Protein AF-A0A7S2P5Q1-F1 (afdb_monomer_lite)

Foldseek 3Di:
DDDDDDDDDDPPPPPDPPPPCPADPPPDLADDLVRFDFCCVCVPQQVHDPVQPAQERDNPPPDDPVRNVVVSVVQVVLLVPDKFWDFPPDPPCPPPPLPPPPPPPVPPDPDDDDDDDDDDDDDDDDDDDDDDDDDDDDDDPPPDDDPPVVVVVVVVVVVVVVSRPPGDIWGAGEHEYEYAGHSLVVQCVVSVHDDDPDPLRSVQVSQQSSQQSSLVVSLAIDPVCSQRYKYWYDHNNSRDIDIDHRPRCCVVCPPVNVVVVVVVVDDD

InterPro domains:
  IPR033438 Modulator of levamisole receptor-1 [PF17175] (31-83)

Structure (mmCIF, N/CA/C/O backbone):
data_AF-A0A7S2P5Q1-F1
#
_entry.id   AF-A0A7S2P5Q1-F1
#
loop_
_atom_site.group_PDB
_atom_site.id
_atom_site.type_symbol
_atom_site.label_atom_id
_atom_site.label_alt_id
_atom_site.label_comp_id
_atom_site.label_asym_id
_atom_site.label_entity_id
_atom_site.label_seq_id
_atom_site.pdbx_PDB_ins_code
_atom_site.Cartn_x
_atom_site.Cartn_y
_atom_site.Cartn_z
_atom_site.occupancy
_atom_site.B_iso_or_equiv
_atom_site.auth_seq_id
_atom_site.auth_comp_id
_atom_site.auth_asym_id
_atom_site.auth_atom_id
_atom_site.pdbx_PDB_model_num
ATOM 1 N N . HIS A 1 1 ? -15.378 -75.369 -16.094 1.00 47.22 1 HIS A N 1
ATOM 2 C CA . HIS A 1 1 ? -15.872 -74.245 -16.911 1.00 47.22 1 HIS A CA 1
ATOM 3 C C . HIS A 1 1 ? -15.341 -72.936 -16.344 1.00 47.22 1 HIS A C 1
ATOM 5 O O . HIS A 1 1 ? -15.827 -72.531 -15.296 1.00 47.22 1 HIS A O 1
ATOM 11 N N . PRO A 1 2 ? -14.332 -72.310 -16.967 1.00 53.62 2 PRO A N 1
ATOM 12 C CA . PRO A 1 2 ? -13.991 -70.915 -16.700 1.00 53.62 2 PRO A CA 1
ATOM 13 C C . PRO A 1 2 ? -14.836 -69.977 -17.591 1.00 53.62 2 PRO A C 1
ATOM 15 O O . PRO A 1 2 ? -15.182 -70.376 -18.708 1.00 53.62 2 PRO A O 1
ATOM 18 N N . PRO A 1 3 ? -15.193 -68.762 -17.134 1.00 63.25 3 PRO A N 1
ATOM 19 C CA . PRO A 1 3 ? -15.822 -67.759 -17.987 1.00 63.25 3 PRO A CA 1
ATOM 20 C C . PRO A 1 3 ? -14.781 -67.013 -18.849 1.00 63.25 3 PRO A C 1
ATOM 22 O O . PRO A 1 3 ? -13.596 -66.994 -18.509 1.00 63.25 3 PRO A O 1
ATOM 25 N N . PRO A 1 4 ? -15.214 -66.423 -19.979 1.00 67.12 4 PRO A N 1
ATOM 26 C CA . PRO A 1 4 ? -14.333 -65.880 -21.003 1.00 67.12 4 PRO A CA 1
ATOM 27 C C . PRO A 1 4 ? -13.854 -64.455 -20.699 1.00 67.12 4 PRO A C 1
ATOM 29 O O . PRO A 1 4 ? -14.566 -63.635 -20.121 1.00 67.12 4 PRO A O 1
ATOM 32 N N . HIS A 1 5 ? -12.643 -64.174 -21.175 1.00 63.31 5 HIS A N 1
ATOM 33 C CA . HIS A 1 5 ? -12.062 -62.844 -21.304 1.00 63.31 5 HIS A CA 1
ATOM 34 C C . HIS A 1 5 ? -12.905 -61.963 -22.238 1.00 63.31 5 HIS A C 1
ATOM 36 O O . HIS A 1 5 ? -13.228 -62.375 -23.351 1.00 63.31 5 HIS A O 1
ATOM 42 N N . SER A 1 6 ? -13.194 -60.732 -21.811 1.00 62.69 6 SER A N 1
ATOM 43 C CA . SER A 1 6 ? -13.747 -59.677 -22.663 1.00 62.69 6 SER A CA 1
ATOM 44 C C . SER A 1 6 ? -12.804 -58.479 -22.645 1.00 62.69 6 SER A C 1
ATOM 46 O O . SER A 1 6 ? -12.748 -57.731 -21.671 1.00 62.69 6 SER A O 1
ATOM 48 N N . HIS A 1 7 ? -12.064 -58.322 -23.740 1.00 58.72 7 HIS A N 1
ATOM 49 C CA . HIS A 1 7 ? -11.387 -57.087 -24.114 1.00 58.72 7 HIS A CA 1
ATOM 50 C C . HIS A 1 7 ? -12.423 -56.008 -24.433 1.00 58.72 7 HIS A C 1
ATOM 52 O O . HIS A 1 7 ? -13.317 -56.267 -25.227 1.00 58.72 7 HIS A O 1
ATOM 58 N N . ASN A 1 8 ? -12.251 -54.805 -23.886 1.00 56.44 8 ASN A N 1
ATOM 59 C CA . ASN A 1 8 ? -12.795 -53.572 -24.452 1.00 56.44 8 ASN A CA 1
ATOM 60 C C . ASN A 1 8 ? -11.732 -52.475 -24.302 1.00 56.44 8 ASN A C 1
ATOM 62 O O . ASN A 1 8 ? -11.567 -51.897 -23.232 1.00 56.44 8 ASN A O 1
ATOM 66 N N . ASN A 1 9 ? -10.996 -52.233 -25.390 1.00 56.78 9 ASN A N 1
ATOM 67 C CA . ASN A 1 9 ? -10.230 -51.009 -25.601 1.00 56.78 9 ASN A CA 1
ATOM 68 C C . ASN A 1 9 ? -11.231 -49.897 -25.926 1.00 56.78 9 ASN A C 1
ATOM 70 O O . ASN A 1 9 ? -11.798 -49.886 -27.017 1.00 56.78 9 ASN A O 1
ATOM 74 N N . ALA A 1 10 ? -11.454 -48.984 -24.983 1.00 54.44 10 ALA A N 1
ATOM 75 C CA . ALA A 1 10 ? -12.079 -47.700 -25.261 1.00 54.44 10 ALA A CA 1
ATOM 76 C C . ALA A 1 10 ? -10.961 -46.663 -25.383 1.00 54.44 10 ALA A C 1
ATOM 78 O O . ALA A 1 10 ? -10.322 -46.293 -24.398 1.00 54.44 10 ALA A O 1
ATOM 79 N N . ASP A 1 11 ? -10.705 -46.264 -26.623 1.00 55.88 11 ASP A N 1
ATOM 80 C CA . ASP A 1 11 ? -9.782 -45.206 -27.005 1.00 55.88 11 ASP A CA 1
ATOM 81 C C . ASP A 1 11 ? -10.382 -43.866 -26.548 1.00 55.88 11 ASP A C 1
ATOM 83 O O . ASP A 1 11 ? -11.243 -43.277 -27.202 1.00 55.88 11 ASP A O 1
ATOM 87 N N . HIS A 1 12 ? -10.025 -43.447 -25.334 1.00 59.03 12 HIS A N 1
ATOM 88 C CA . HIS A 1 12 ? -10.480 -42.193 -24.751 1.00 59.03 12 HIS A CA 1
ATOM 89 C C . HIS A 1 12 ? -9.559 -41.085 -25.268 1.00 59.03 12 HIS A C 1
ATOM 91 O O . HIS A 1 12 ? -8.525 -40.780 -24.675 1.00 59.03 12 HIS A O 1
ATOM 97 N N . THR A 1 13 ? -9.918 -40.489 -26.406 1.00 59.56 13 THR A N 1
ATOM 98 C CA . THR A 1 13 ? -9.269 -39.276 -26.912 1.00 59.56 13 THR A CA 1
ATOM 99 C C . THR A 1 13 ? -9.611 -38.118 -25.975 1.00 59.56 13 THR A C 1
ATOM 101 O O . THR A 1 13 ? -10.575 -37.384 -26.175 1.00 59.56 13 THR A O 1
ATOM 104 N N . THR A 1 14 ? -8.847 -37.991 -24.893 1.00 60.22 14 THR A N 1
ATOM 105 C CA . THR A 1 14 ? -8.913 -36.864 -23.965 1.00 60.22 14 THR A CA 1
ATOM 106 C C . THR A 1 14 ? -8.417 -35.628 -24.697 1.00 60.22 14 THR A C 1
ATOM 108 O O . THR A 1 14 ? -7.219 -35.390 -24.829 1.00 60.22 14 THR A O 1
ATOM 111 N N . THR A 1 15 ? -9.358 -34.852 -25.226 1.00 60.22 15 THR A N 1
ATOM 112 C CA . THR A 1 15 ? -9.105 -33.509 -25.735 1.00 60.22 15 THR A CA 1
ATOM 113 C C . THR A 1 15 ? -8.793 -32.640 -24.521 1.00 60.22 15 THR A C 1
ATOM 115 O O . THR A 1 15 ? -9.693 -32.188 -23.820 1.00 60.22 15 THR A O 1
ATOM 118 N N . VAL A 1 16 ? -7.506 -32.497 -24.202 1.00 66.06 16 VAL A N 1
ATOM 119 C CA . VAL A 1 16 ? -7.051 -31.592 -23.146 1.00 66.06 16 VAL A CA 1
ATOM 120 C C . VAL A 1 16 ? -7.393 -30.175 -23.616 1.00 66.06 16 VAL A C 1
ATOM 122 O O . VAL A 1 16 ? -6.910 -29.779 -24.681 1.00 66.06 16 VAL A O 1
ATOM 125 N N . PRO A 1 17 ? -8.245 -29.413 -22.906 1.00 65.31 17 PRO A N 1
ATOM 126 C CA . PRO A 1 17 ? -8.442 -28.016 -23.240 1.00 65.31 17 PRO A CA 1
ATOM 127 C C . PRO A 1 17 ? -7.091 -27.321 -23.090 1.00 65.31 17 PRO A C 1
ATOM 129 O O . PRO A 1 17 ? -6.496 -27.320 -22.012 1.00 65.31 17 PRO A O 1
ATOM 132 N N . VAL A 1 18 ? -6.588 -26.761 -24.189 1.00 57.34 18 VAL A N 1
ATOM 133 C CA . VAL A 1 18 ? -5.469 -25.823 -24.157 1.00 57.34 18 VAL A CA 1
ATOM 134 C C . VAL A 1 18 ? -6.004 -24.575 -23.463 1.00 57.34 18 VAL A C 1
ATOM 136 O O . VAL A 1 18 ? -6.570 -23.688 -24.098 1.00 57.34 18 VAL A O 1
ATOM 139 N N . VAL A 1 19 ? -5.919 -24.555 -22.134 1.00 58.81 19 VAL A N 1
ATOM 140 C CA . VAL A 1 19 ? -6.107 -23.343 -21.346 1.00 58.81 19 VAL A CA 1
ATOM 141 C C . VAL A 1 19 ? -4.947 -22.448 -21.745 1.00 58.81 19 VAL A C 1
ATOM 143 O O . VAL A 1 19 ? -3.803 -22.713 -21.384 1.00 58.81 19 VAL A O 1
ATOM 146 N N . ALA A 1 20 ? -5.227 -21.454 -22.586 1.00 48.56 20 ALA A N 1
ATOM 147 C CA . ALA A 1 20 ? -4.271 -20.412 -22.902 1.00 48.56 20 ALA A CA 1
ATOM 148 C C . ALA A 1 20 ? -3.922 -19.712 -21.587 1.00 48.56 20 ALA A C 1
ATOM 150 O O . ALA A 1 20 ? -4.699 -18.912 -21.069 1.00 48.56 20 ALA A O 1
ATOM 151 N N . THR A 1 21 ? -2.772 -20.066 -21.022 1.00 54.59 21 THR A N 1
ATOM 152 C CA . THR A 1 21 ? -2.120 -19.342 -19.940 1.00 54.59 21 THR A CA 1
ATOM 153 C C . THR A 1 21 ? -1.734 -17.972 -20.488 1.00 54.59 21 THR A C 1
ATOM 155 O O . THR A 1 21 ? -0.616 -17.752 -20.944 1.00 54.59 21 THR A O 1
ATOM 158 N N . LEU A 1 22 ? -2.679 -17.030 -20.452 1.00 53.00 22 LEU A N 1
ATOM 159 C CA . LEU A 1 22 ? -2.408 -15.591 -20.461 1.00 53.00 22 LEU A CA 1
ATOM 160 C C . LEU A 1 22 ? -1.772 -15.229 -19.110 1.00 53.00 22 LEU A C 1
ATOM 162 O O . LEU A 1 22 ? -2.325 -14.471 -18.326 1.00 53.00 22 LEU A O 1
A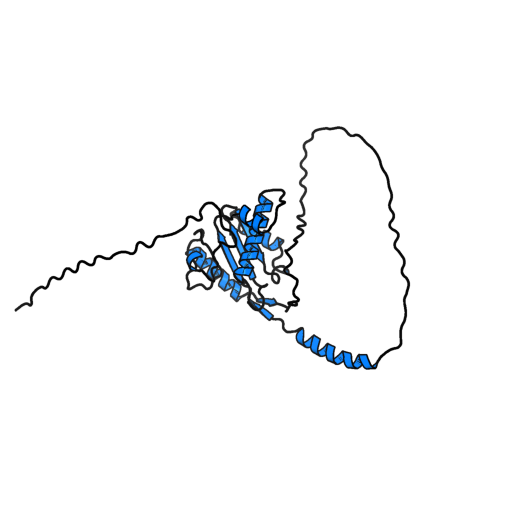TOM 166 N N . SER A 1 23 ? -0.650 -15.873 -18.796 1.00 52.50 23 SER A N 1
ATOM 167 C CA . SER A 1 23 ? 0.062 -15.712 -17.539 1.00 52.50 23 SER A CA 1
ATOM 168 C C . SER A 1 23 ? 1.245 -14.794 -17.797 1.00 52.50 23 SER A C 1
ATOM 170 O O . SER A 1 23 ? 2.159 -15.148 -18.539 1.00 52.50 23 SER A O 1
ATOM 172 N N . SER A 1 24 ? 1.204 -13.621 -17.169 1.00 53.81 24 SER A N 1
ATOM 173 C CA . SER A 1 24 ? 2.372 -12.792 -16.867 1.00 53.81 24 SER A CA 1
ATOM 174 C C . SER A 1 24 ? 3.176 -12.279 -18.074 1.00 53.81 24 SER A C 1
ATOM 176 O O . SER A 1 24 ? 4.328 -12.640 -18.300 1.00 53.81 24 SER A O 1
ATOM 178 N N . HIS A 1 25 ? 2.580 -11.387 -18.870 1.00 53.12 25 HIS A N 1
ATOM 179 C CA . HIS A 1 25 ? 3.325 -10.465 -19.751 1.00 53.12 25 HIS A CA 1
ATOM 180 C C . HIS A 1 25 ? 3.007 -8.995 -19.426 1.00 53.12 25 HIS A C 1
ATOM 182 O O . HIS A 1 25 ? 3.050 -8.128 -20.292 1.00 53.12 25 HIS A O 1
ATOM 188 N N . GLN A 1 26 ? 2.742 -8.677 -18.156 1.00 59.81 26 GLN A N 1
ATOM 189 C CA . GLN A 1 26 ? 2.702 -7.288 -17.662 1.00 59.81 26 GLN A CA 1
ATOM 190 C C . GLN A 1 26 ? 4.112 -6.674 -17.504 1.00 59.81 26 GLN A C 1
ATOM 192 O O . GLN A 1 26 ? 4.305 -5.662 -16.839 1.00 59.81 26 GLN A O 1
ATOM 197 N N . SER A 1 27 ? 5.133 -7.266 -18.132 1.00 61.44 27 SER A N 1
ATOM 198 C CA . SER A 1 27 ? 6.501 -7.256 -17.608 1.00 61.44 27 SER A CA 1
ATOM 199 C C . SER A 1 27 ? 7.431 -6.147 -18.121 1.00 61.44 27 SER A C 1
ATOM 201 O O . SER A 1 27 ? 8.638 -6.362 -18.162 1.00 61.44 27 SER A O 1
ATOM 203 N N . MET A 1 28 ? 6.940 -4.963 -18.497 1.00 72.62 28 MET A N 1
ATOM 204 C CA . MET A 1 28 ? 7.857 -3.815 -18.679 1.00 72.62 28 MET A CA 1
ATOM 205 C C . MET A 1 28 ? 7.285 -2.461 -18.268 1.00 72.62 28 MET A C 1
ATOM 207 O O . MET A 1 28 ? 8.057 -1.606 -17.846 1.00 72.62 28 MET A O 1
ATOM 211 N N . ALA A 1 29 ? 5.975 -2.244 -18.398 1.00 87.31 29 ALA A N 1
ATOM 212 C CA . ALA A 1 29 ? 5.391 -0.935 -18.101 1.00 87.31 29 ALA A CA 1
ATOM 213 C C . ALA A 1 29 ? 5.281 -0.659 -16.590 1.00 87.31 29 ALA A C 1
ATOM 215 O O . ALA A 1 29 ? 5.398 0.490 -16.185 1.00 87.31 29 ALA A O 1
ATOM 216 N N . GLY A 1 30 ? 5.139 -1.706 -15.769 1.00 95.19 30 GLY A N 1
ATOM 217 C CA . GLY A 1 30 ? 4.827 -1.582 -14.345 1.00 95.19 30 GLY A CA 1
ATOM 218 C C . GLY A 1 30 ? 3.319 -1.523 -14.090 1.00 95.19 30 GLY A C 1
ATOM 219 O O . GLY A 1 30 ? 2.506 -1.529 -15.019 1.00 95.19 30 GLY A O 1
ATOM 220 N N . TRP A 1 31 ? 2.935 -1.517 -12.818 1.00 97.06 31 TRP A N 1
ATOM 221 C CA . TRP A 1 31 ? 1.542 -1.445 -12.394 1.00 97.06 31 TRP A CA 1
ATOM 222 C C . TRP A 1 31 ? 1.076 -0.001 -12.235 1.00 97.06 31 TRP A C 1
ATOM 224 O O . TRP A 1 31 ? 1.817 0.867 -11.783 1.00 97.06 31 TRP A O 1
ATOM 234 N N . THR A 1 32 ? -0.195 0.237 -12.547 1.00 97.06 32 THR A N 1
ATOM 235 C CA . THR A 1 32 ? -0.922 1.444 -12.141 1.00 97.06 32 THR A CA 1
ATOM 236 C C . THR A 1 32 ? -1.942 1.092 -11.056 1.00 97.06 32 THR A C 1
ATOM 238 O O . THR A 1 32 ? -2.388 -0.060 -11.007 1.00 97.06 32 THR A O 1
ATOM 241 N N . PRO A 1 33 ? -2.404 2.063 -10.251 1.00 96.69 33 PRO A N 1
ATOM 242 C CA . PRO A 1 33 ? -3.438 1.829 -9.246 1.00 96.69 33 PRO A CA 1
ATOM 243 C C . PRO A 1 33 ? -4.727 1.236 -9.825 1.00 96.69 33 PRO A C 1
ATOM 245 O O . PRO A 1 33 ? -5.362 0.399 -9.193 1.00 96.69 33 PRO A O 1
ATOM 248 N N . LEU A 1 34 ? -5.082 1.612 -11.060 1.00 95.69 34 LEU A N 1
ATOM 249 C CA . LEU A 1 34 ? -6.278 1.120 -11.753 1.00 95.69 34 LEU A CA 1
ATOM 250 C C . LEU A 1 34 ? -6.130 -0.308 -12.288 1.00 95.69 34 LEU A C 1
ATOM 252 O O . LEU A 1 34 ? -7.127 -1.005 -12.457 1.00 95.69 34 LEU A O 1
ATOM 256 N N . SER A 1 35 ? -4.905 -0.724 -12.614 1.00 95.69 35 SER A N 1
ATOM 257 C CA . SER A 1 35 ? -4.633 -2.052 -13.170 1.00 95.69 35 SER A CA 1
ATOM 258 C C . SER A 1 35 ? -4.240 -3.077 -12.111 1.00 95.69 35 SER A C 1
ATOM 260 O O . SER A 1 35 ? -4.202 -4.262 -12.425 1.00 95.69 35 SER A O 1
ATOM 262 N N . TYR A 1 36 ? -3.891 -2.640 -10.900 1.00 97.38 36 TYR A N 1
ATOM 263 C CA . TYR A 1 36 ? -3.442 -3.521 -9.827 1.00 97.38 36 TYR A CA 1
ATOM 264 C C . TYR A 1 36 ? -4.621 -4.317 -9.235 1.00 97.38 36 TYR A C 1
ATOM 266 O O . TYR A 1 36 ? -5.662 -3.723 -8.934 1.00 97.38 36 TYR A O 1
ATOM 274 N N . PRO A 1 37 ? -4.508 -5.651 -9.086 1.00 96.31 37 PRO A N 1
ATOM 275 C CA . PRO A 1 37 ? -5.637 -6.478 -8.683 1.00 96.31 37 PRO A CA 1
ATOM 276 C C . PRO A 1 37 ? -6.059 -6.200 -7.237 1.00 96.31 37 PRO A C 1
ATOM 278 O O . PRO A 1 37 ? -5.248 -5.891 -6.368 1.00 96.31 37 PRO A O 1
ATOM 281 N N . ASN A 1 38 ? -7.363 -6.310 -6.979 1.00 95.56 38 ASN A N 1
ATOM 282 C CA . ASN A 1 38 ? -7.926 -6.156 -5.641 1.00 95.56 38 ASN A CA 1
ATOM 283 C C . ASN A 1 38 ? -8.150 -7.546 -5.023 1.00 95.56 38 ASN A C 1
ATOM 285 O O . ASN A 1 38 ? -8.987 -8.285 -5.544 1.00 95.56 38 ASN A O 1
ATOM 289 N N . PRO A 1 39 ? -7.496 -7.902 -3.901 1.00 95.12 39 PRO A N 1
ATOM 290 C CA . PRO A 1 39 ? -7.577 -9.245 -3.322 1.00 95.12 39 PRO A CA 1
ATOM 291 C C . PRO A 1 39 ? -8.989 -9.627 -2.850 1.00 95.12 39 PRO A C 1
ATOM 293 O O . PRO A 1 39 ? -9.300 -10.810 -2.744 1.00 95.12 39 PRO A O 1
ATOM 296 N N . MET A 1 40 ? -9.873 -8.650 -2.618 1.00 91.62 40 MET A N 1
ATOM 297 C CA . MET A 1 40 ? -11.268 -8.888 -2.226 1.00 91.62 40 MET A CA 1
ATOM 298 C C . MET A 1 40 ? -12.173 -9.252 -3.409 1.00 91.62 40 MET A C 1
ATOM 300 O O . MET A 1 40 ? -13.232 -9.853 -3.221 1.00 91.62 40 MET A O 1
ATOM 304 N N . HIS A 1 41 ? -11.788 -8.863 -4.624 1.00 93.75 41 HIS A N 1
ATOM 305 C CA . HIS A 1 41 ? -12.578 -9.079 -5.840 1.00 93.75 41 HIS A CA 1
ATOM 306 C C . HIS A 1 41 ? -11.930 -10.083 -6.790 1.00 93.75 41 HIS A C 1
ATOM 308 O O . HIS A 1 41 ? -12.631 -10.756 -7.541 1.00 93.75 41 HIS A O 1
ATOM 314 N N . ASP A 1 42 ? -10.609 -10.199 -6.726 1.00 94.12 42 ASP A N 1
ATOM 315 C CA . ASP A 1 42 ? -9.799 -11.030 -7.599 1.00 94.12 42 ASP A CA 1
ATOM 316 C C . ASP A 1 42 ? -8.649 -11.711 -6.827 1.00 94.12 42 ASP A C 1
ATOM 318 O O . ASP A 1 42 ? -7.465 -11.443 -7.057 1.00 94.12 42 ASP A O 1
ATOM 322 N N . PRO A 1 43 ? -8.977 -12.607 -5.875 1.00 93.88 43 PRO A N 1
ATOM 323 C CA . PRO A 1 43 ? -7.973 -13.274 -5.045 1.00 93.88 43 PRO A CA 1
ATOM 324 C C . PRO A 1 43 ? -7.028 -14.166 -5.861 1.00 93.88 43 PRO A C 1
ATOM 326 O O . PRO A 1 43 ? -5.891 -14.395 -5.451 1.00 93.88 43 PRO A O 1
ATOM 329 N N . ALA A 1 44 ? -7.478 -14.648 -7.026 1.00 92.88 44 ALA A N 1
ATOM 330 C CA . ALA A 1 44 ? -6.678 -15.489 -7.907 1.00 92.88 44 ALA A CA 1
ATOM 331 C C . ALA A 1 44 ? -5.489 -14.716 -8.496 1.00 92.88 44 ALA A C 1
ATOM 333 O O . ALA A 1 44 ? -4.367 -15.219 -8.437 1.00 92.88 44 ALA A O 1
ATOM 334 N N . HIS A 1 45 ? -5.703 -13.490 -8.990 1.00 93.94 45 HIS A N 1
ATOM 335 C CA . HIS A 1 45 ? -4.605 -12.653 -9.491 1.00 93.94 45 HIS A CA 1
ATOM 336 C C . HIS A 1 45 ? -3.676 -12.159 -8.377 1.00 93.94 45 HIS A C 1
ATOM 338 O O . HIS A 1 45 ? -2.500 -11.939 -8.629 1.00 93.94 45 HIS A O 1
ATOM 344 N N . CYS A 1 46 ? -4.168 -12.042 -7.143 1.00 94.94 46 CYS A N 1
ATOM 345 C CA . CYS A 1 46 ? -3.344 -11.699 -5.981 1.00 94.94 46 CYS A CA 1
ATOM 346 C C . CYS A 1 46 ? -2.601 -12.893 -5.356 1.00 94.94 46 CYS A C 1
ATOM 348 O O . CYS A 1 46 ? -1.919 -12.707 -4.347 1.00 94.94 46 CYS A O 1
ATOM 350 N N . ARG A 1 47 ? -2.756 -14.109 -5.906 1.00 92.81 47 ARG A N 1
ATOM 351 C CA . ARG A 1 47 ? -2.193 -15.363 -5.366 1.00 92.81 47 ARG A CA 1
ATOM 352 C C . ARG A 1 47 ? -2.561 -15.624 -3.901 1.00 92.81 47 ARG A C 1
ATOM 354 O O . ARG A 1 47 ? -1.828 -16.286 -3.169 1.00 92.81 47 ARG A O 1
ATOM 361 N N . VAL A 1 48 ? -3.726 -15.143 -3.468 1.00 85.62 48 VAL A N 1
ATOM 362 C CA . VAL A 1 48 ? -4.232 -15.386 -2.114 1.00 85.62 48 VAL A CA 1
ATOM 363 C C . VAL A 1 48 ? -5.019 -16.693 -2.118 1.00 85.62 48 VAL A C 1
ATOM 365 O O . VAL A 1 48 ? -5.984 -16.823 -2.880 1.00 85.62 48 VAL A O 1
ATOM 368 N N . PRO A 1 49 ? -4.671 -17.682 -1.275 1.00 80.94 49 PRO A N 1
ATOM 369 C CA . PRO A 1 49 ? -5.501 -18.868 -1.149 1.00 80.94 49 PRO A CA 1
ATOM 370 C C . PRO A 1 49 ? -6.876 -18.454 -0.616 1.00 80.94 49 PRO A C 1
ATOM 372 O O . PRO A 1 49 ? -6.959 -17.744 0.381 1.00 80.94 49 PRO A O 1
ATOM 375 N N . ALA A 1 50 ? -7.958 -18.945 -1.226 1.00 76.38 50 ALA A N 1
ATOM 376 C CA . ALA A 1 50 ? -9.334 -18.567 -0.872 1.00 76.38 50 ALA A CA 1
ATOM 377 C C . ALA A 1 50 ? -9.707 -18.805 0.609 1.00 76.38 50 ALA A C 1
ATOM 379 O O . ALA A 1 50 ? -10.713 -18.292 1.090 1.00 76.38 50 ALA A O 1
ATOM 380 N N . SER A 1 51 ? -8.912 -19.597 1.336 1.00 78.12 51 SER A N 1
ATOM 381 C CA . SER A 1 51 ? -9.051 -19.821 2.776 1.00 78.12 51 SER A CA 1
ATOM 382 C C . SER A 1 51 ? -8.624 -18.631 3.638 1.00 78.12 51 SER A C 1
ATOM 384 O O . SER A 1 51 ? -8.974 -18.596 4.816 1.00 78.12 51 SER A O 1
ATOM 386 N N . PHE A 1 52 ? -7.867 -17.680 3.089 1.00 77.81 52 PHE A N 1
ATOM 387 C CA . PHE A 1 52 ? -7.414 -16.491 3.796 1.00 77.81 52 PHE A CA 1
ATOM 388 C C . PHE A 1 52 ? -8.228 -15.291 3.320 1.00 77.81 52 PHE A C 1
ATOM 390 O O . PHE A 1 52 ? -8.124 -14.871 2.174 1.00 77.81 52 PHE A O 1
ATOM 397 N N . GLY A 1 53 ? -9.022 -14.700 4.215 1.00 80.12 53 GLY A N 1
ATOM 398 C CA . GLY A 1 53 ? -9.628 -13.381 3.997 1.00 80.12 53 GLY A CA 1
ATOM 399 C C . GLY A 1 53 ? -8.611 -12.242 4.144 1.00 80.12 53 GLY A C 1
ATOM 400 O O . GLY A 1 53 ? -8.958 -11.183 4.662 1.00 80.12 53 GLY A O 1
ATOM 401 N N . SER A 1 54 ? -7.341 -12.485 3.803 1.00 83.94 54 SER A N 1
ATOM 402 C CA . SER A 1 54 ? -6.250 -11.538 4.007 1.00 83.94 54 SER A CA 1
ATOM 403 C C . SER A 1 54 ? -6.228 -10.487 2.899 1.00 83.94 54 SER A C 1
ATOM 405 O O . SER A 1 54 ? -6.446 -10.778 1.725 1.00 83.94 54 SER A O 1
ATOM 407 N N . LYS A 1 55 ? -5.920 -9.244 3.275 1.00 94.81 55 LYS A N 1
ATOM 408 C CA . LYS A 1 55 ? -5.744 -8.121 2.344 1.00 94.81 55 LYS A CA 1
ATOM 409 C C . LYS A 1 55 ? -4.297 -8.053 1.845 1.00 94.81 55 LYS A C 1
ATOM 411 O O . LYS A 1 55 ? -3.644 -7.027 1.995 1.00 94.81 55 LYS A O 1
ATOM 416 N N . ILE A 1 56 ? -3.776 -9.172 1.341 1.00 96.19 56 ILE A N 1
ATOM 417 C CA . ILE A 1 56 ? -2.428 -9.260 0.759 1.00 96.19 56 ILE A CA 1
ATOM 418 C C . ILE A 1 56 ? -2.573 -9.425 -0.749 1.00 96.19 56 ILE A C 1
ATOM 420 O O . ILE A 1 56 ? -3.425 -10.189 -1.185 1.00 96.19 56 ILE A O 1
ATOM 424 N N . CYS A 1 57 ? -1.754 -8.751 -1.548 1.00 97.31 57 CYS A N 1
ATOM 425 C CA . CYS A 1 57 ? -1.698 -8.990 -2.983 1.00 97.31 57 CYS A CA 1
ATOM 426 C C . CYS A 1 57 ? -0.250 -9.035 -3.475 1.00 97.31 57 CYS A C 1
ATOM 428 O O . CYS A 1 57 ? 0.519 -8.117 -3.197 1.00 97.31 57 CYS A O 1
ATOM 430 N N . ASP A 1 58 ? 0.100 -10.105 -4.193 1.00 97.06 58 ASP A N 1
ATOM 431 C CA . ASP A 1 58 ? 1.399 -10.295 -4.852 1.00 97.06 58 ASP A CA 1
ATOM 432 C C . ASP A 1 58 ? 1.191 -10.882 -6.264 1.00 97.06 58 ASP A C 1
ATOM 434 O O . ASP A 1 58 ? 1.323 -12.094 -6.469 1.00 97.06 58 ASP A O 1
ATOM 438 N N . PRO A 1 59 ? 0.809 -10.051 -7.251 1.00 96.06 59 PRO A N 1
ATOM 439 C CA . PRO A 1 59 ? 0.545 -10.519 -8.608 1.00 96.06 59 PRO A CA 1
ATOM 440 C C . PRO A 1 59 ? 1.815 -10.864 -9.404 1.00 96.06 59 PRO A C 1
ATOM 442 O O . PRO A 1 59 ? 1.715 -11.530 -10.432 1.00 96.06 59 PRO A O 1
ATOM 445 N N . ASP A 1 60 ? 2.999 -10.442 -8.941 1.00 95.81 60 ASP A N 1
ATOM 446 C CA . ASP A 1 60 ? 4.287 -10.631 -9.638 1.00 95.81 60 ASP A CA 1
ATOM 447 C C . ASP A 1 60 ? 5.126 -11.800 -9.103 1.00 95.81 60 ASP A C 1
ATOM 449 O O . ASP A 1 60 ? 6.275 -11.999 -9.516 1.00 95.81 60 ASP A O 1
ATOM 453 N N . GLU A 1 61 ? 4.546 -12.567 -8.187 1.00 95.69 61 GLU A N 1
ATOM 454 C CA . GLU A 1 61 ? 5.141 -13.743 -7.563 1.00 95.69 61 GLU A CA 1
ATOM 455 C C . GLU A 1 61 ? 6.453 -13.484 -6.817 1.00 95.69 61 GLU A C 1
ATOM 457 O O . GLU A 1 61 ? 7.388 -14.289 -6.845 1.00 95.69 61 GLU A O 1
ATOM 462 N N . LEU A 1 62 ? 6.536 -12.338 -6.145 1.00 95.38 62 LEU A N 1
ATOM 463 C CA . LEU A 1 62 ? 7.707 -11.947 -5.367 1.00 95.38 62 LEU A CA 1
ATOM 464 C C . LEU A 1 62 ? 7.771 -12.658 -4.017 1.00 95.38 62 LEU A C 1
ATOM 466 O O . LEU A 1 62 ? 8.859 -12.874 -3.477 1.00 95.38 62 LEU A O 1
ATOM 470 N N . LEU A 1 63 ? 6.617 -13.042 -3.475 1.00 95.56 63 LEU A N 1
ATOM 471 C CA . LEU A 1 63 ? 6.504 -13.773 -2.229 1.00 95.56 63 LEU A CA 1
ATOM 472 C C . LEU A 1 63 ? 6.302 -15.264 -2.498 1.00 95.56 63 LEU A C 1
ATOM 474 O O . LEU A 1 63 ? 5.505 -15.702 -3.337 1.00 95.56 63 LEU A O 1
ATOM 478 N N . THR A 1 64 ? 7.021 -16.069 -1.716 1.00 95.00 64 THR A N 1
ATOM 479 C CA . THR A 1 64 ? 6.760 -17.509 -1.645 1.00 95.00 64 THR A CA 1
ATOM 480 C C . THR A 1 64 ? 5.410 -17.759 -0.974 1.00 95.00 64 THR A C 1
ATOM 482 O O . THR A 1 64 ? 4.992 -16.991 -0.106 1.00 95.00 64 THR A O 1
ATOM 485 N N . ASP A 1 65 ? 4.755 -18.871 -1.311 1.00 92.19 65 ASP A N 1
ATOM 486 C CA . ASP A 1 65 ? 3.481 -19.254 -0.685 1.00 92.19 65 ASP A CA 1
ATOM 487 C C . ASP A 1 65 ? 3.604 -19.336 0.849 1.00 92.19 65 ASP A C 1
ATOM 489 O O . ASP A 1 65 ? 2.694 -18.948 1.579 1.00 92.19 65 ASP A O 1
ATOM 493 N N . GLN A 1 66 ? 4.762 -19.784 1.348 1.00 93.88 66 GLN A N 1
ATOM 494 C CA . GLN A 1 66 ? 5.053 -19.840 2.779 1.00 93.88 66 GLN A CA 1
ATOM 495 C C . GLN A 1 66 ? 5.121 -18.438 3.406 1.00 93.88 66 GLN A C 1
ATOM 497 O O . GLN A 1 66 ? 4.496 -18.210 4.439 1.00 93.88 66 GLN A O 1
ATOM 502 N N . ALA A 1 67 ? 5.813 -17.488 2.768 1.00 94.69 67 ALA A N 1
ATOM 503 C CA . ALA A 1 67 ? 5.878 -16.104 3.242 1.00 94.69 67 ALA A CA 1
ATOM 504 C C . ALA A 1 67 ? 4.490 -15.442 3.246 1.00 94.69 67 ALA A C 1
ATOM 506 O O . ALA A 1 67 ? 4.132 -14.775 4.213 1.00 94.69 67 ALA A O 1
ATOM 507 N N . MET A 1 68 ? 3.670 -15.688 2.217 1.00 93.88 68 MET A N 1
ATOM 508 C CA . MET A 1 68 ? 2.279 -15.216 2.165 1.00 93.88 68 MET A CA 1
ATOM 509 C C . MET A 1 68 ? 1.457 -15.733 3.354 1.00 93.88 68 MET A C 1
ATOM 511 O O . MET A 1 68 ? 0.724 -14.965 3.980 1.00 93.88 68 MET A O 1
ATOM 515 N N . ILE A 1 69 ? 1.597 -17.019 3.698 1.00 92.25 69 ILE A N 1
ATOM 516 C CA . ILE A 1 69 ? 0.917 -17.628 4.852 1.00 92.25 69 ILE A CA 1
ATOM 517 C C . ILE A 1 69 ? 1.394 -16.999 6.165 1.00 92.25 69 ILE A C 1
ATOM 519 O O . ILE A 1 69 ? 0.568 -16.674 7.018 1.00 92.25 69 ILE A O 1
ATOM 523 N N . GLU A 1 70 ? 2.702 -16.816 6.340 1.00 93.69 70 GLU A N 1
ATOM 524 C CA . GLU A 1 70 ? 3.277 -16.220 7.551 1.00 93.69 70 GLU A CA 1
ATOM 525 C C . GLU A 1 70 ? 2.826 -14.769 7.738 1.00 93.69 70 GLU A C 1
ATOM 527 O O . GLU A 1 70 ? 2.358 -14.407 8.819 1.00 93.69 70 GLU A O 1
ATOM 532 N N . ILE A 1 71 ? 2.874 -13.958 6.678 1.00 93.75 71 ILE A N 1
ATOM 533 C CA . ILE A 1 71 ? 2.388 -12.574 6.695 1.00 93.75 71 ILE A CA 1
ATOM 534 C C . ILE A 1 71 ? 0.892 -12.545 7.025 1.00 93.75 71 ILE A C 1
ATOM 536 O O . ILE A 1 71 ? 0.481 -11.803 7.916 1.00 93.75 71 ILE A O 1
ATOM 540 N N . ALA A 1 72 ? 0.076 -13.398 6.395 1.00 92.69 72 ALA A N 1
ATOM 541 C CA . ALA A 1 72 ? -1.356 -13.476 6.685 1.00 92.69 72 ALA A CA 1
ATOM 542 C C . ALA A 1 72 ? -1.637 -13.842 8.152 1.00 92.69 72 ALA A C 1
ATOM 544 O O . ALA A 1 72 ? -2.523 -13.258 8.779 1.00 92.69 72 ALA A O 1
ATOM 545 N N . GLN A 1 73 ? -0.868 -14.773 8.726 1.00 92.25 73 GLN A N 1
ATOM 546 C CA . GLN A 1 73 ? -0.981 -15.135 10.140 1.00 92.25 73 GLN A CA 1
ATOM 547 C C . GLN A 1 73 ? -0.572 -13.984 11.065 1.00 92.25 73 GLN A C 1
ATOM 549 O O . GLN A 1 73 ? -1.253 -13.746 12.064 1.00 92.25 73 GLN A O 1
ATOM 554 N N . MET A 1 74 ? 0.505 -13.262 10.745 1.00 92.31 74 MET A N 1
ATOM 555 C CA . MET A 1 74 ? 0.931 -12.087 11.511 1.00 92.31 74 MET A CA 1
ATOM 556 C C . MET A 1 74 ? -0.123 -10.977 11.469 1.00 92.31 74 MET A C 1
ATOM 558 O O . MET A 1 74 ? -0.456 -10.413 12.510 1.00 92.31 74 MET A O 1
ATOM 562 N N . MET A 1 75 ? -0.706 -10.715 10.297 1.00 92.19 75 MET A N 1
ATOM 563 C CA . MET A 1 75 ? -1.784 -9.738 10.138 1.00 92.19 75 MET A CA 1
ATOM 564 C C . MET A 1 75 ? -3.020 -10.122 10.950 1.00 92.19 75 MET A C 1
ATOM 566 O O . MET A 1 75 ? -3.573 -9.278 11.648 1.00 92.19 75 MET A O 1
ATOM 570 N N . GLU A 1 76 ? -3.443 -11.389 10.924 1.00 90.38 76 GLU A N 1
ATOM 571 C CA . GLU A 1 76 ? -4.602 -11.828 11.710 1.00 90.38 76 GLU A CA 1
ATOM 572 C C . GLU A 1 76 ? -4.348 -11.694 13.219 1.00 90.38 76 GLU A C 1
ATOM 574 O O . GLU A 1 76 ? -5.209 -11.213 13.962 1.00 90.38 76 GLU A O 1
ATOM 579 N N . GLN A 1 77 ? -3.139 -12.043 13.674 1.00 91.00 77 GLN A N 1
ATOM 580 C CA . GLN A 1 77 ? -2.733 -11.843 15.065 1.00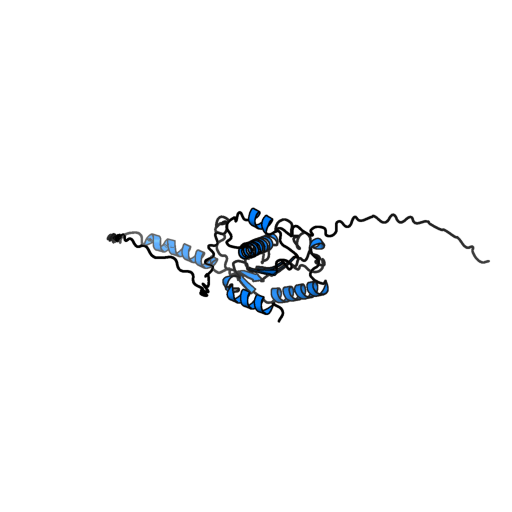 91.00 77 GLN A CA 1
ATOM 581 C C . GLN A 1 77 ? -2.746 -10.363 15.457 1.00 91.00 77 GLN A C 1
ATOM 583 O O . GLN A 1 77 ? -3.276 -10.033 16.518 1.00 91.00 77 GLN A O 1
ATOM 588 N N . PHE A 1 78 ? -2.207 -9.479 14.616 1.00 89.44 78 PHE A N 1
ATOM 589 C CA . PHE A 1 78 ? -2.195 -8.038 14.861 1.00 89.44 78 PHE A CA 1
ATOM 590 C C . PHE A 1 78 ? -3.615 -7.472 14.932 1.00 89.44 78 PHE A C 1
ATOM 592 O O . PHE A 1 78 ? -3.996 -6.864 15.935 1.00 89.44 78 PHE A O 1
ATOM 599 N N . ASN A 1 79 ? -4.436 -7.785 13.927 1.00 87.06 79 ASN A N 1
ATOM 600 C CA . ASN A 1 79 ? -5.828 -7.366 13.867 1.00 87.06 79 ASN A CA 1
ATOM 601 C C . ASN A 1 79 ? -6.573 -7.824 15.144 1.00 87.06 79 ASN A C 1
ATOM 603 O O . ASN A 1 79 ? -7.414 -7.101 15.663 1.00 87.06 79 ASN A O 1
ATOM 607 N N . SER A 1 80 ? -6.293 -9.019 15.682 1.00 86.50 80 SER A N 1
ATOM 608 C CA . SER A 1 80 ? -6.984 -9.533 16.879 1.00 86.50 80 SER A CA 1
ATOM 609 C C . SER A 1 80 ? -6.690 -8.779 18.187 1.00 86.50 80 SER A C 1
ATOM 611 O O . SER A 1 80 ? -7.440 -8.943 19.150 1.00 86.50 80 SER A O 1
ATOM 613 N N . ARG A 1 81 ? -5.610 -7.989 18.245 1.00 83.75 81 ARG A N 1
ATOM 614 C CA . ARG A 1 81 ? -5.125 -7.349 19.479 1.00 83.75 81 ARG A CA 1
ATOM 615 C C . ARG A 1 81 ? -5.416 -5.860 19.543 1.00 83.75 81 ARG A C 1
ATOM 617 O O . ARG A 1 81 ? -5.689 -5.357 20.629 1.00 83.75 81 ARG A O 1
ATOM 624 N N . GLU A 1 82 ? -5.346 -5.179 18.405 1.00 74.44 82 GLU A N 1
ATOM 625 C CA . GLU A 1 82 ? -5.320 -3.723 18.380 1.00 74.44 82 GLU A CA 1
ATOM 626 C C . GLU A 1 82 ? -6.694 -3.114 18.141 1.00 74.44 82 GLU A C 1
ATOM 628 O O . GLU A 1 82 ? -7.448 -3.468 17.228 1.00 74.44 82 GLU A O 1
ATOM 633 N N . VAL A 1 83 ? -6.997 -2.157 19.004 1.00 76.75 83 VAL A N 1
ATOM 634 C CA . VAL A 1 83 ? -8.271 -1.476 19.081 1.00 76.75 83 VAL A CA 1
ATOM 635 C C . VAL A 1 83 ? -7.997 0.013 19.084 1.00 76.75 83 VAL A C 1
ATOM 637 O O . VAL A 1 83 ? -7.276 0.516 19.944 1.00 76.75 83 VAL A O 1
ATOM 640 N N . VAL A 1 84 ? -8.636 0.724 18.166 1.00 77.75 84 VAL A N 1
ATOM 641 C CA . VAL A 1 84 ? -8.582 2.179 18.108 1.00 77.75 84 VAL A CA 1
ATOM 642 C C . VAL A 1 84 ? -9.959 2.735 18.433 1.00 77.75 84 VAL A C 1
ATOM 644 O O . VAL A 1 84 ? -10.988 2.186 18.038 1.00 77.75 84 VAL A O 1
ATOM 647 N N . LEU A 1 85 ? -9.973 3.820 19.201 1.00 78.69 85 LEU A N 1
ATOM 648 C CA . LEU A 1 85 ? -11.189 4.565 19.483 1.00 78.69 85 LEU A CA 1
ATOM 649 C C . LEU A 1 85 ? -11.436 5.521 18.322 1.00 78.69 85 LEU A C 1
ATOM 651 O O . LEU A 1 85 ? -10.671 6.459 18.103 1.00 78.69 85 LEU A O 1
ATOM 655 N N . CYS A 1 86 ? -12.502 5.261 17.580 1.00 77.50 86 CYS A N 1
ATOM 656 C CA . CYS A 1 86 ? -12.980 6.154 16.550 1.00 77.50 86 CYS A CA 1
ATOM 657 C C . CYS A 1 86 ? -14.045 7.046 17.168 1.00 77.50 86 CYS A C 1
ATOM 659 O O . CYS A 1 86 ? -15.155 6.607 17.494 1.00 77.50 86 CYS A O 1
ATOM 661 N N . SER A 1 87 ? -13.687 8.314 17.345 1.00 70.69 87 SER A N 1
ATOM 662 C CA . SER A 1 87 ? -14.702 9.343 17.484 1.00 70.69 87 SER A CA 1
ATOM 663 C C . SER A 1 87 ? -15.459 9.421 16.158 1.00 70.69 87 SER A C 1
ATOM 665 O O . SER A 1 87 ? -14.810 9.353 15.107 1.00 70.69 87 SER A O 1
ATOM 667 N N . PRO A 1 88 ? -16.793 9.574 16.174 1.00 65.75 88 PRO A N 1
ATOM 668 C CA . PRO A 1 88 ? -17.532 10.017 15.003 1.00 65.75 88 PRO A CA 1
ATOM 669 C C . PRO A 1 88 ? -17.077 11.450 14.711 1.00 65.75 88 PRO A C 1
ATOM 671 O O . PRO A 1 88 ? -17.696 12.413 15.142 1.00 65.75 88 PRO A O 1
ATOM 674 N N . MET A 1 89 ? -15.907 11.601 14.092 1.00 58.50 89 MET A N 1
ATOM 675 C CA . MET A 1 89 ? -15.497 12.883 13.551 1.00 58.50 89 MET A CA 1
ATOM 676 C C . MET A 1 89 ? -16.467 13.147 12.419 1.00 58.50 89 MET A C 1
ATOM 678 O O . MET A 1 89 ? -16.606 12.306 11.529 1.00 58.50 89 MET A O 1
ATOM 682 N N . ASP A 1 90 ? -17.187 14.253 12.554 1.00 49.88 90 ASP A N 1
ATOM 683 C CA . ASP A 1 90 ? -18.272 14.673 11.696 1.00 49.88 90 ASP A CA 1
ATOM 684 C C . ASP A 1 90 ? -17.998 14.285 10.242 1.00 49.88 90 ASP A C 1
ATOM 686 O O . ASP A 1 90 ? -17.070 14.782 9.601 1.00 49.88 90 ASP A O 1
ATOM 690 N N . GLU A 1 91 ? -18.860 13.425 9.701 1.00 57.59 91 GLU A N 1
ATOM 691 C CA . GLU A 1 91 ? -19.062 13.213 8.265 1.00 57.59 91 GLU A CA 1
ATOM 692 C C . GLU A 1 91 ? -19.616 14.508 7.618 1.00 57.59 91 GLU A C 1
ATOM 694 O O . GLU A 1 91 ? -20.461 14.498 6.721 1.00 57.59 91 GLU A O 1
ATOM 699 N N . GLU A 1 92 ? -19.188 15.676 8.103 1.00 54.81 92 GLU A N 1
ATOM 700 C CA . GLU A 1 92 ? -19.356 16.936 7.428 1.00 54.81 92 GLU A CA 1
ATOM 701 C C . GLU A 1 92 ? -18.487 16.831 6.189 1.00 54.81 92 GLU A C 1
ATOM 703 O O . GLU A 1 92 ? -17.263 16.871 6.269 1.00 54.81 92 GLU A O 1
ATOM 708 N N . LYS A 1 93 ? -19.170 16.588 5.064 1.00 47.38 93 LYS A N 1
ATOM 709 C CA . LYS A 1 93 ? -18.701 16.598 3.678 1.00 47.38 93 LYS A CA 1
ATOM 710 C C . LYS A 1 93 ? -17.637 17.671 3.452 1.00 47.38 93 LYS A C 1
ATOM 712 O O . LYS A 1 93 ? -17.907 18.706 2.845 1.00 47.38 93 LYS A O 1
ATOM 717 N N . GLN A 1 94 ? -16.413 17.411 3.878 1.00 44.81 94 GLN A N 1
ATOM 718 C CA . GLN A 1 94 ? -15.257 18.084 3.343 1.00 44.81 94 GLN A CA 1
ATOM 719 C C . GLN A 1 94 ? -15.289 17.660 1.871 1.00 44.81 94 GLN A C 1
ATOM 721 O O . GLN A 1 94 ? -15.276 16.453 1.595 1.00 44.81 94 GLN A O 1
ATOM 726 N N . PRO A 1 95 ? -15.503 18.596 0.922 1.00 42.38 95 PRO A N 1
ATOM 727 C CA . PRO A 1 95 ? -15.434 18.254 -0.493 1.00 42.38 95 PRO A CA 1
ATOM 728 C C . PRO A 1 95 ? -14.115 17.527 -0.660 1.00 42.38 95 PRO A C 1
ATOM 730 O O . PRO A 1 95 ? -13.148 18.046 -0.118 1.00 42.38 95 PRO A O 1
ATOM 733 N N . VAL A 1 96 ? -14.108 16.348 -1.301 1.00 45.78 96 VAL A N 1
ATOM 734 C CA . VAL A 1 96 ? -12.896 15.567 -1.592 1.00 45.78 96 VAL A CA 1
ATOM 735 C C . VAL A 1 96 ? -11.831 16.556 -2.025 1.00 45.78 96 VAL A C 1
ATOM 737 O O . VAL A 1 96 ? -11.837 17.046 -3.155 1.00 45.78 96 VAL A O 1
ATOM 740 N N . THR A 1 97 ? -11.014 16.967 -1.067 1.00 39.59 97 THR A N 1
ATOM 741 C CA . THR A 1 97 ? -10.039 18.006 -1.275 1.00 39.59 97 THR A CA 1
ATOM 742 C C . THR A 1 97 ? -8.986 17.217 -1.991 1.00 39.59 97 THR A C 1
ATOM 744 O O . THR A 1 97 ? -8.375 16.329 -1.398 1.00 39.59 97 THR A O 1
ATOM 747 N N . THR A 1 98 ? -8.842 17.472 -3.294 1.00 39.91 98 THR A N 1
ATOM 748 C CA . THR A 1 98 ? -7.578 17.252 -3.990 1.00 39.91 98 THR A CA 1
ATOM 749 C C . THR A 1 98 ? -6.509 17.602 -2.984 1.00 39.91 98 THR A C 1
ATOM 751 O O . THR A 1 98 ? -6.494 18.739 -2.500 1.00 39.91 98 THR A O 1
ATOM 754 N N . ILE A 1 99 ? -5.786 16.592 -2.514 1.00 39.31 99 ILE A N 1
ATOM 755 C CA . ILE A 1 99 ? -5.091 16.763 -1.262 1.00 39.31 99 ILE A CA 1
ATOM 756 C C . ILE A 1 99 ? -3.889 17.648 -1.553 1.00 39.31 99 ILE A C 1
ATOM 758 O O . ILE A 1 99 ? -2.867 17.180 -2.040 1.00 39.31 99 ILE A O 1
ATOM 762 N N . ASN A 1 100 ? -4.053 18.950 -1.325 1.00 36.66 100 ASN A N 1
ATOM 763 C CA . ASN A 1 100 ? -2.993 19.935 -1.430 1.00 36.66 100 ASN A CA 1
ATOM 764 C C . ASN A 1 100 ? -2.113 19.748 -0.196 1.00 36.66 100 ASN A C 1
ATOM 766 O O . ASN A 1 100 ? -2.246 20.438 0.815 1.00 36.66 100 ASN A O 1
ATOM 770 N N . TYR A 1 101 ? -1.259 18.734 -0.260 1.00 44.06 101 TYR A N 1
ATOM 771 C CA . TYR A 1 101 ? -0.171 18.575 0.678 1.00 44.06 101 TYR A CA 1
ATOM 772 C C . TYR A 1 101 ? 0.927 19.547 0.257 1.00 44.06 101 TYR A C 1
ATOM 774 O O . TYR A 1 101 ? 1.718 19.256 -0.632 1.00 44.06 101 TYR A O 1
ATOM 782 N N . ASN A 1 102 ? 0.965 20.714 0.901 1.00 32.69 102 ASN A N 1
ATOM 783 C CA . ASN A 1 102 ? 2.191 21.497 0.967 1.00 32.69 102 ASN A CA 1
ATOM 784 C C . ASN A 1 102 ? 3.190 20.687 1.799 1.00 32.69 102 ASN A C 1
ATOM 786 O O . ASN A 1 102 ? 3.155 20.705 3.031 1.00 32.69 102 ASN A O 1
ATOM 790 N N . THR A 1 103 ? 4.045 19.936 1.120 1.00 42.56 103 THR A N 1
ATOM 791 C CA . THR A 1 103 ? 5.243 19.341 1.695 1.00 42.56 103 THR A CA 1
ATOM 792 C C . THR A 1 103 ? 6.194 20.473 2.066 1.00 42.56 103 THR A C 1
ATOM 794 O O . THR A 1 103 ? 6.934 20.985 1.234 1.00 42.56 103 THR A O 1
ATOM 797 N N . ASN A 1 104 ? 6.204 20.861 3.341 1.00 34.41 104 ASN A N 1
ATOM 798 C CA . ASN A 1 104 ? 7.416 21.422 3.930 1.00 34.41 104 ASN A CA 1
ATOM 799 C C . ASN A 1 104 ? 8.396 20.255 4.101 1.00 34.41 104 ASN A C 1
ATOM 801 O O . ASN A 1 104 ? 8.548 19.721 5.199 1.00 34.41 104 ASN A O 1
ATOM 805 N N . ALA A 1 105 ? 8.985 19.813 2.989 1.00 40.16 105 ALA A N 1
ATOM 806 C CA . ALA A 1 105 ? 10.221 19.060 3.027 1.00 40.16 105 ALA A CA 1
ATOM 807 C C . ALA A 1 105 ? 11.267 20.024 3.593 1.00 40.16 105 ALA A C 1
ATOM 809 O O . ALA A 1 105 ? 11.637 21.016 2.964 1.00 40.16 105 ALA A O 1
ATOM 810 N N . ASP A 1 106 ? 11.641 19.790 4.846 1.00 37.97 106 ASP A N 1
ATOM 811 C CA . ASP A 1 106 ? 12.750 20.463 5.504 1.00 37.97 106 ASP A CA 1
ATOM 812 C C . ASP A 1 106 ? 14.024 20.031 4.772 1.00 37.97 106 ASP A C 1
ATOM 814 O O . ASP A 1 106 ? 14.615 18.986 5.050 1.00 37.97 106 ASP A O 1
ATOM 818 N N . ALA A 1 107 ? 14.375 20.791 3.733 1.00 39.16 107 ALA A N 1
ATOM 819 C CA . ALA A 1 107 ? 15.593 20.621 2.971 1.00 39.16 107 ALA A CA 1
ATOM 820 C C . ALA A 1 107 ? 16.779 20.882 3.905 1.00 39.16 107 ALA A C 1
ATOM 822 O O . ALA A 1 107 ? 17.217 22.018 4.108 1.00 39.16 107 ALA A O 1
ATOM 823 N N . GLY A 1 108 ? 17.309 19.802 4.475 1.00 36.94 108 GLY A N 1
ATOM 824 C CA . GLY A 1 108 ? 18.603 19.774 5.135 1.00 36.94 108 GLY A CA 1
ATOM 825 C C . GLY A 1 108 ? 19.697 20.177 4.147 1.00 36.94 108 GLY A C 1
ATOM 826 O O . GLY A 1 108 ? 20.295 19.343 3.476 1.00 36.94 108 GLY A O 1
ATOM 827 N N . SER A 1 109 ? 19.949 21.482 4.067 1.00 37.38 109 SER A N 1
ATOM 828 C CA . SER A 1 109 ? 21.020 22.124 3.310 1.00 37.38 109 SER A CA 1
ATOM 829 C C . SER A 1 109 ? 22.391 21.677 3.835 1.00 37.38 109 SER A C 1
ATOM 831 O O . SER A 1 109 ? 22.992 22.324 4.696 1.00 37.38 109 SER A O 1
ATOM 833 N N . GLY A 1 110 ? 22.916 20.582 3.288 1.00 36.81 110 GLY A N 1
ATOM 834 C CA . GLY A 1 110 ? 24.329 20.230 3.368 1.00 36.81 110 GLY A CA 1
ATOM 835 C C . GLY A 1 110 ? 25.137 21.082 2.393 1.00 36.81 110 GLY A C 1
ATOM 836 O O . GLY A 1 110 ? 25.292 20.725 1.230 1.00 36.81 110 GLY A O 1
ATOM 837 N N . THR A 1 111 ? 25.663 22.219 2.849 1.00 43.22 111 THR A N 1
ATOM 838 C CA . THR A 1 111 ? 26.679 22.959 2.092 1.00 43.22 111 THR A CA 1
ATOM 839 C C . THR A 1 111 ? 28.025 22.262 2.256 1.00 43.22 111 THR A C 1
ATOM 841 O O . THR A 1 111 ? 28.608 22.328 3.341 1.00 43.22 111 THR A O 1
ATOM 844 N N . ASP A 1 112 ? 28.543 21.658 1.186 1.00 41.22 112 ASP A N 1
ATOM 845 C CA . ASP A 1 112 ? 29.978 21.413 1.054 1.00 41.22 112 ASP A CA 1
ATOM 846 C C . ASP A 1 112 ? 30.553 22.261 -0.084 1.00 41.22 112 ASP A C 1
ATOM 848 O O . ASP A 1 112 ? 30.011 22.389 -1.182 1.00 41.22 112 ASP A O 1
ATOM 852 N N . THR A 1 113 ? 31.638 22.929 0.264 1.00 44.97 113 THR A N 1
ATOM 853 C CA . THR A 1 113 ? 32.318 23.994 -0.458 1.00 44.97 113 THR A CA 1
ATOM 854 C C . THR A 1 113 ? 33.178 23.455 -1.595 1.00 44.97 113 THR A C 1
ATOM 856 O O . THR A 1 113 ? 34.040 22.624 -1.352 1.00 44.97 113 THR A O 1
ATOM 859 N N . THR A 1 114 ? 33.097 24.037 -2.793 1.00 46.25 114 THR A N 1
ATOM 860 C CA . THR A 1 114 ? 34.303 24.401 -3.565 1.00 46.25 114 THR A CA 1
ATOM 861 C C . THR A 1 114 ? 34.018 25.561 -4.517 1.00 46.25 114 THR A C 1
ATOM 863 O O . THR A 1 114 ? 32.935 25.714 -5.067 1.00 46.25 114 THR A O 1
ATOM 866 N N . ALA A 1 115 ? 35.008 26.442 -4.603 1.00 43.25 115 ALA A N 1
ATOM 867 C CA . ALA A 1 115 ? 34.921 27.808 -5.082 1.00 43.25 115 ALA A CA 1
ATOM 868 C C . ALA A 1 115 ? 35.112 27.950 -6.596 1.00 43.25 115 ALA A C 1
ATOM 870 O O . ALA A 1 115 ? 36.051 27.371 -7.129 1.00 43.25 115 ALA A O 1
ATOM 871 N N . GLU A 1 116 ? 34.375 28.871 -7.224 1.00 42.50 116 GLU A N 1
ATOM 872 C CA . GLU A 1 116 ? 34.897 29.687 -8.325 1.00 42.50 116 GLU A CA 1
ATOM 873 C C . GLU A 1 116 ? 34.378 31.134 -8.240 1.00 42.50 116 GLU A C 1
ATOM 875 O O . GLU A 1 116 ? 33.207 31.412 -7.995 1.00 42.50 116 GLU A O 1
ATOM 880 N N . ASN A 1 117 ? 35.330 32.057 -8.380 1.00 53.88 117 ASN A N 1
ATOM 881 C CA . ASN A 1 117 ? 35.205 33.505 -8.259 1.00 53.88 117 ASN A CA 1
ATOM 882 C C . ASN A 1 117 ? 34.428 34.132 -9.426 1.00 53.88 117 ASN A C 1
ATOM 884 O O . ASN A 1 117 ? 34.852 33.980 -10.569 1.00 53.88 117 ASN A O 1
ATOM 888 N N . VAL A 1 118 ? 33.434 34.986 -9.143 1.00 48.44 118 VAL A N 1
ATOM 889 C CA . VAL A 1 118 ? 32.932 36.011 -10.086 1.00 48.44 118 VAL A CA 1
ATOM 890 C C . VAL A 1 118 ? 32.559 37.291 -9.306 1.00 48.44 118 VAL A C 1
ATOM 892 O O . VAL A 1 118 ? 32.011 37.186 -8.208 1.00 48.44 118 VAL A O 1
ATOM 895 N N . PRO A 1 119 ? 32.906 38.500 -9.799 1.00 56.81 119 PRO A N 1
ATOM 896 C CA . PRO A 1 119 ? 32.954 39.706 -8.975 1.00 56.81 119 PRO A CA 1
ATOM 897 C C . PRO A 1 119 ? 31.613 40.424 -8.773 1.00 56.81 119 PRO A C 1
ATOM 899 O O . PRO A 1 119 ? 30.804 40.573 -9.686 1.00 56.81 119 PRO A O 1
ATOM 902 N N . LEU A 1 120 ? 31.497 40.961 -7.554 1.00 41.88 120 LEU A N 1
ATOM 903 C CA . LEU A 1 120 ? 30.564 41.972 -7.059 1.00 41.88 120 LEU A CA 1
ATOM 904 C C . LEU A 1 120 ? 30.407 43.181 -8.000 1.00 41.88 120 LEU A C 1
ATOM 906 O O . LEU A 1 120 ? 31.387 43.857 -8.326 1.00 41.88 120 LEU A O 1
ATOM 910 N N . SER A 1 121 ? 29.159 43.563 -8.267 1.00 49.28 121 SER A N 1
ATOM 911 C CA . SER A 1 121 ? 28.777 44.955 -8.517 1.00 49.28 121 SER A CA 1
ATOM 912 C C . SER A 1 121 ? 27.505 45.294 -7.733 1.00 49.28 121 SER A C 1
ATOM 914 O O . SER A 1 121 ? 26.574 44.502 -7.622 1.00 49.28 121 SER A O 1
ATOM 916 N N . ALA A 1 122 ? 27.546 46.463 -7.098 1.00 44.03 122 ALA A N 1
ATOM 917 C CA . ALA A 1 122 ? 26.603 46.954 -6.107 1.00 44.03 122 ALA A CA 1
ATOM 918 C C . ALA A 1 122 ? 25.641 47.995 -6.699 1.00 44.03 122 ALA A C 1
ATOM 920 O O . ALA A 1 122 ? 26.076 48.834 -7.485 1.00 44.03 122 ALA A O 1
ATOM 921 N N . ALA A 1 123 ? 24.384 47.981 -6.246 1.00 43.09 123 ALA A N 1
ATOM 922 C CA . ALA A 1 123 ? 23.463 49.121 -6.083 1.00 43.09 123 ALA A CA 1
ATOM 923 C C . ALA A 1 123 ? 22.185 48.557 -5.414 1.00 43.09 123 ALA A C 1
ATOM 925 O O . ALA A 1 123 ? 21.604 47.622 -5.948 1.00 43.09 123 ALA A O 1
ATOM 926 N N . ALA A 1 124 ? 21.855 48.842 -4.150 1.00 47.41 124 ALA A N 1
ATOM 927 C CA . ALA A 1 124 ? 21.357 50.094 -3.558 1.00 47.41 124 ALA A CA 1
ATOM 928 C C . ALA A 1 124 ? 19.919 50.467 -3.996 1.00 47.41 124 ALA A C 1
ATOM 930 O O . ALA A 1 124 ? 19.705 50.869 -5.136 1.00 47.41 124 ALA A O 1
ATOM 931 N N . GLY A 1 125 ? 18.993 50.361 -3.035 1.00 40.31 125 GLY A N 1
ATOM 932 C CA . GLY A 1 125 ? 17.581 50.791 -3.002 1.00 40.31 125 GLY A CA 1
ATOM 933 C C . GLY A 1 125 ? 16.915 50.015 -1.850 1.00 40.31 125 GLY A C 1
ATOM 934 O O . GLY A 1 125 ? 16.926 48.789 -1.906 1.00 40.31 125 GLY A O 1
ATOM 935 N N . ASP A 1 126 ? 16.613 50.579 -0.668 1.00 48.50 126 ASP A N 1
ATOM 936 C CA . ASP A 1 126 ? 15.559 51.589 -0.380 1.00 48.50 126 ASP A CA 1
ATOM 937 C C . ASP A 1 126 ? 14.206 51.027 -0.877 1.00 48.50 126 ASP A C 1
ATOM 939 O O . ASP A 1 126 ? 14.146 50.535 -1.999 1.00 48.50 126 ASP A O 1
ATOM 943 N N . ASP A 1 127 ? 13.105 50.893 -0.134 1.00 44.47 127 ASP A N 1
ATOM 944 C CA . ASP A 1 127 ? 12.487 51.635 0.974 1.00 44.47 127 ASP A CA 1
ATOM 945 C C . ASP A 1 127 ? 11.472 50.630 1.610 1.00 44.47 127 ASP A C 1
ATOM 947 O O . ASP A 1 127 ? 10.943 49.761 0.929 1.00 44.47 127 ASP A O 1
ATOM 951 N N . GLY A 1 128 ? 11.222 50.525 2.917 1.00 51.34 128 GLY A N 1
ATOM 952 C CA . GLY A 1 128 ? 10.626 51.564 3.744 1.00 51.34 128 GLY A CA 1
ATOM 953 C C . GLY A 1 128 ? 9.086 51.536 3.726 1.00 51.34 128 GLY A C 1
ATOM 954 O O . GLY A 1 128 ? 8.504 52.564 3.409 1.00 51.34 128 GLY A O 1
ATOM 955 N N . GLU A 1 129 ? 8.407 50.436 4.098 1.00 48.47 129 GLU A N 1
ATOM 956 C CA . GLU A 1 129 ? 6.935 50.445 4.250 1.00 48.47 129 GLU A CA 1
ATOM 957 C C . GLU A 1 129 ? 6.474 49.965 5.641 1.00 48.47 129 GLU A C 1
ATOM 959 O O . GLU A 1 129 ? 6.532 48.789 5.996 1.00 48.47 129 GLU A O 1
ATOM 964 N N . GLN A 1 130 ? 6.048 50.938 6.456 1.00 51.56 130 GLN A N 1
ATOM 965 C CA . GLN A 1 130 ? 5.356 50.761 7.733 1.00 51.56 130 GLN A CA 1
ATOM 966 C C . GLN A 1 130 ? 3.867 50.505 7.480 1.00 51.56 130 GLN A C 1
ATOM 968 O O . GLN A 1 130 ? 3.152 51.398 7.026 1.00 51.56 130 GLN A O 1
ATOM 973 N N . THR A 1 131 ? 3.368 49.332 7.862 1.00 51.19 131 THR A N 1
ATOM 974 C CA . THR A 1 131 ? 1.926 49.079 7.955 1.00 51.19 131 THR A CA 1
ATOM 975 C C . THR A 1 131 ? 1.399 49.511 9.321 1.00 51.19 131 THR A C 1
ATOM 977 O O . THR A 1 131 ? 1.749 48.945 10.357 1.00 51.19 131 THR A O 1
ATOM 980 N N . VAL A 1 132 ? 0.554 50.539 9.292 1.00 57.03 132 VAL A N 1
ATOM 981 C CA . VAL A 1 132 ? -0.222 51.086 10.408 1.00 57.03 132 VAL A CA 1
ATOM 982 C C . VAL A 1 132 ? -1.346 50.113 10.779 1.00 57.03 132 VAL A C 1
ATOM 984 O O . VAL A 1 132 ? -2.145 49.731 9.926 1.00 57.03 132 VAL A O 1
ATOM 987 N N . LEU A 1 133 ? -1.416 49.736 12.057 1.00 57.19 133 LEU A N 1
ATOM 988 C CA . LEU A 1 133 ? -2.559 49.046 12.658 1.00 57.19 133 LEU A CA 1
ATOM 989 C C . LEU A 1 133 ? -3.692 50.058 12.903 1.00 57.19 133 LEU A C 1
ATOM 991 O O . LEU A 1 133 ? -3.429 51.088 13.528 1.00 57.19 133 LEU A O 1
ATOM 995 N N . PRO A 1 134 ? -4.933 49.803 12.459 1.00 64.12 134 PRO A N 1
ATOM 996 C CA . PRO A 1 134 ? -6.078 50.571 12.920 1.00 64.12 134 PRO A CA 1
ATOM 997 C C . PRO A 1 134 ? -6.552 50.070 14.292 1.00 64.12 134 PRO A C 1
ATOM 999 O O . PRO A 1 134 ? -6.887 48.898 14.462 1.00 64.12 134 PRO A O 1
ATOM 1002 N N . ASP A 1 135 ? -6.596 50.995 15.249 1.00 55.25 135 ASP A N 1
ATOM 1003 C CA . ASP A 1 135 ? -7.362 50.886 16.488 1.00 55.25 135 ASP A CA 1
ATOM 1004 C C . ASP A 1 135 ? -8.866 50.852 16.161 1.00 55.25 135 ASP A C 1
ATOM 1006 O O . ASP A 1 135 ? -9.383 51.786 15.544 1.00 55.25 135 ASP A O 1
ATOM 1010 N N . ASP A 1 136 ? -9.578 49.813 16.605 1.00 49.56 136 ASP A N 1
ATOM 1011 C CA . ASP A 1 136 ? -11.046 49.768 16.584 1.00 49.56 136 ASP A CA 1
ATOM 1012 C C . ASP A 1 136 ? -11.600 49.710 18.020 1.00 49.56 136 ASP A C 1
ATOM 1014 O O . ASP A 1 136 ? -11.443 48.695 18.709 1.00 49.56 136 ASP A O 1
ATOM 1018 N N . PRO A 1 137 ? -12.229 50.796 18.508 1.00 63.16 137 PRO A N 1
ATOM 1019 C CA . PRO A 1 137 ? -12.920 50.822 19.780 1.00 63.16 137 PRO A CA 1
ATOM 1020 C C . PRO A 1 137 ? -14.432 50.942 19.568 1.00 63.16 137 PRO A C 1
ATOM 1022 O O . PRO A 1 137 ? -14.925 52.043 19.352 1.00 63.16 137 PRO A O 1
ATOM 1025 N N . THR A 1 138 ? -15.202 49.870 19.764 1.00 53.72 138 THR A N 1
ATOM 1026 C CA . THR A 1 138 ? -16.604 50.002 20.210 1.00 53.72 138 THR A CA 1
ATOM 1027 C C . THR A 1 138 ? -17.057 48.795 21.037 1.00 53.72 138 THR A C 1
ATOM 1029 O O . THR A 1 138 ? -17.585 47.806 20.540 1.00 53.72 138 THR A O 1
ATOM 1032 N N . LEU A 1 139 ? -16.883 48.911 22.357 1.00 51.41 139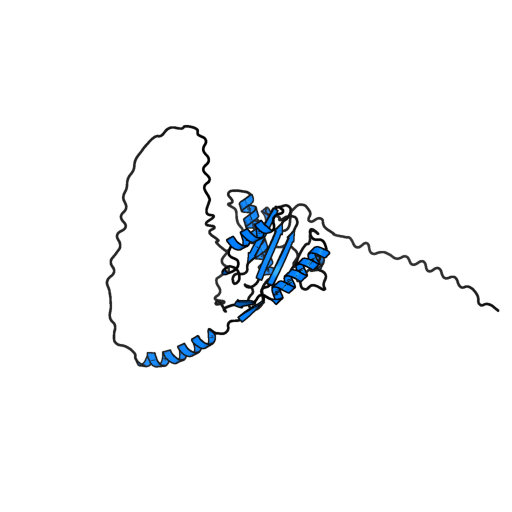 LEU A N 1
ATOM 1033 C CA . LEU A 1 139 ? -17.658 48.154 23.339 1.00 51.41 139 LEU A CA 1
ATOM 1034 C C . LEU A 1 139 ? -19.057 48.775 23.416 1.00 51.41 139 LEU A C 1
ATOM 1036 O O . LEU A 1 139 ? -19.229 49.849 23.995 1.00 51.41 139 LEU A O 1
ATOM 1040 N N . VAL A 1 140 ? -20.040 48.107 22.815 1.00 57.25 140 VAL A N 1
ATOM 1041 C CA . VAL A 1 140 ? -21.463 48.395 23.017 1.00 57.25 140 VAL A CA 1
ATOM 1042 C C . VAL A 1 140 ? -21.989 47.368 24.015 1.00 57.25 140 VAL A C 1
ATOM 1044 O O . VAL A 1 140 ? -22.054 46.175 23.729 1.00 57.25 140 VAL A O 1
ATOM 1047 N N . ASP A 1 141 ? -22.275 47.845 25.222 1.00 55.06 141 ASP A N 1
ATOM 1048 C CA . ASP A 1 141 ? -22.840 47.085 26.334 1.00 55.06 141 ASP A CA 1
ATOM 1049 C C . ASP A 1 141 ? -24.374 47.111 26.218 1.00 55.06 141 ASP A C 1
ATOM 1051 O O . ASP A 1 141 ? -25.035 48.003 26.749 1.00 55.06 141 ASP A O 1
ATOM 1055 N N . ASP A 1 142 ? -24.936 46.158 25.469 1.00 47.44 142 ASP A N 1
ATOM 1056 C CA . ASP A 1 142 ? -26.384 45.921 25.384 1.00 47.44 142 ASP A CA 1
ATOM 1057 C C . ASP A 1 142 ? -26.814 44.874 26.422 1.00 47.44 142 ASP A C 1
ATOM 1059 O O . ASP A 1 142 ? -27.256 43.760 26.134 1.00 47.44 142 ASP A O 1
ATOM 1063 N N . SER A 1 143 ? -26.692 45.266 27.685 1.00 59.94 143 SER A N 1
ATOM 1064 C CA . SER A 1 143 ? -27.299 44.582 28.819 1.00 59.94 143 SER A CA 1
ATOM 1065 C C . SER A 1 143 ? -28.777 44.973 28.927 1.00 59.94 143 SER A C 1
ATOM 1067 O O . SER A 1 143 ? -29.085 45.903 29.665 1.00 59.94 143 SER A O 1
ATOM 1069 N N . ASN A 1 144 ? -29.685 44.317 28.188 1.00 55.41 144 ASN A N 1
ATOM 1070 C CA . ASN A 1 144 ? -31.113 44.163 28.543 1.00 55.41 144 ASN A CA 1
ATOM 1071 C C . ASN A 1 144 ? -31.882 43.332 27.495 1.00 55.41 144 ASN A C 1
ATOM 1073 O O . ASN A 1 144 ? -32.464 43.877 26.559 1.00 55.41 144 ASN A O 1
ATOM 1077 N N . GLY A 1 145 ? -31.965 42.013 27.686 1.00 51.31 145 GLY A N 1
ATOM 1078 C CA . GLY A 1 145 ? -32.884 41.182 26.906 1.00 51.31 145 GLY A CA 1
ATOM 1079 C C . GLY A 1 145 ? -32.831 39.696 27.253 1.00 51.31 145 GLY A C 1
ATOM 1080 O O . GLY A 1 145 ? -31.811 39.050 27.069 1.00 51.31 145 GLY A O 1
ATOM 1081 N N . ASP A 1 146 ? -33.971 39.167 27.696 1.00 56.16 146 ASP A N 1
ATOM 1082 C CA . ASP A 1 146 ? -34.354 37.748 27.666 1.00 56.16 146 ASP A CA 1
ATOM 1083 C C . ASP A 1 146 ? -33.684 36.745 28.616 1.00 56.16 146 ASP A C 1
ATOM 1085 O O . ASP A 1 146 ? -33.027 35.783 28.221 1.00 56.16 146 ASP A O 1
ATOM 1089 N N . PHE A 1 147 ? -34.057 36.844 29.894 1.00 55.44 147 PHE A N 1
ATOM 1090 C CA . PHE A 1 147 ? -33.926 35.741 30.853 1.00 55.44 147 PHE A CA 1
ATOM 1091 C C . PHE A 1 147 ? -34.800 34.513 30.492 1.00 55.44 147 PHE A C 1
ATOM 1093 O O . PHE A 1 147 ? -34.456 33.388 30.851 1.00 55.44 147 PHE A O 1
ATOM 1100 N N . GLU A 1 148 ? -35.898 34.673 29.735 1.00 55.81 148 GLU A N 1
ATOM 1101 C CA . GLU A 1 148 ? -36.766 33.538 29.360 1.00 55.81 148 GLU A CA 1
ATOM 1102 C C . GLU A 1 148 ? -36.219 32.674 28.207 1.00 55.81 148 GLU A C 1
ATOM 1104 O O . GLU A 1 148 ? -36.548 31.488 28.124 1.00 55.81 148 GLU A O 1
ATOM 1109 N N . ASN A 1 149 ? -35.302 33.189 27.378 1.00 54.12 149 ASN A N 1
ATOM 1110 C CA . ASN A 1 149 ? -34.604 32.363 26.383 1.00 54.12 149 ASN A CA 1
ATOM 1111 C C . ASN A 1 149 ? -33.509 31.480 27.011 1.00 54.12 149 ASN A C 1
ATOM 1113 O O . ASN A 1 149 ? -33.143 30.452 26.437 1.00 54.12 149 ASN A O 1
ATOM 1117 N N . PHE A 1 150 ? -33.041 31.811 28.220 1.00 53.44 150 PHE A N 1
ATOM 1118 C CA . PHE A 1 150 ? -32.013 31.042 28.922 1.00 53.44 150 PHE A CA 1
ATOM 1119 C C . PHE A 1 150 ? -32.534 29.673 29.389 1.00 53.44 150 PHE A C 1
ATOM 1121 O O . PHE A 1 150 ? -31.859 28.661 29.209 1.00 53.44 150 PHE A O 1
ATOM 1128 N N . ILE A 1 151 ? -33.778 29.592 29.881 1.00 56.19 151 ILE A N 1
ATOM 1129 C CA . ILE A 1 151 ? -34.354 28.320 30.361 1.00 56.19 151 ILE A CA 1
ATOM 1130 C C . ILE A 1 151 ? -34.705 27.371 29.201 1.00 56.19 151 ILE A C 1
ATOM 1132 O O . ILE A 1 151 ? -34.541 26.161 29.335 1.00 56.19 151 ILE A O 1
ATOM 1136 N N . ARG A 1 152 ? -35.073 27.891 28.021 1.00 53.34 152 ARG A N 1
ATOM 1137 C CA . ARG A 1 152 ? -35.333 27.064 26.824 1.00 53.34 152 ARG A CA 1
ATOM 1138 C C . ARG A 1 152 ? -34.059 26.596 26.104 1.00 53.34 152 ARG A C 1
ATOM 1140 O O . ARG A 1 152 ? -34.125 25.687 25.279 1.00 53.34 152 ARG A O 1
ATOM 1147 N N . SER A 1 153 ? -32.907 27.196 26.416 1.00 53.03 153 SER A N 1
ATOM 1148 C CA . SER A 1 153 ? -31.591 26.778 25.907 1.00 53.03 153 SER A CA 1
ATOM 1149 C C . SER A 1 153 ? -30.979 25.599 26.681 1.00 53.03 153 SER A C 1
ATOM 1151 O O . SER A 1 153 ? -30.181 24.852 26.119 1.00 53.03 153 SER A O 1
ATOM 1153 N N . GLY A 1 154 ? -31.402 25.377 27.934 1.00 53.22 154 GLY A N 1
ATOM 1154 C CA . GLY A 1 154 ? -30.862 24.321 28.798 1.00 53.22 154 GLY A CA 1
ATOM 1155 C C . GLY A 1 154 ? -31.228 22.898 28.363 1.00 53.22 154 GLY A C 1
ATOM 1156 O O . GLY A 1 154 ? -30.389 22.005 28.434 1.00 53.22 154 GLY A O 1
ATOM 1157 N N . GLU A 1 155 ? -32.439 22.680 27.839 1.00 54.31 155 GLU A N 1
ATOM 1158 C CA . GLU A 1 155 ? -32.867 21.344 27.382 1.00 54.31 155 GLU A CA 1
ATOM 1159 C C . GLU A 1 155 ? -32.204 20.933 26.055 1.00 54.31 155 GLU A C 1
ATOM 1161 O O . GLU A 1 155 ? -31.922 19.756 25.853 1.00 54.31 155 GLU A O 1
ATOM 1166 N N . LYS A 1 156 ? -31.847 21.891 25.184 1.00 52.59 156 LYS A N 1
ATOM 1167 C CA . LYS A 1 156 ? -31.084 21.599 23.955 1.00 52.59 156 LYS A CA 1
ATOM 1168 C C . LYS A 1 156 ? -29.609 21.282 24.214 1.00 52.59 156 LYS A C 1
ATOM 1170 O O . LYS A 1 156 ? -28.994 20.590 23.409 1.00 52.59 156 LYS A O 1
ATOM 1175 N N . HIS A 1 157 ? -29.041 21.767 25.316 1.00 54.56 157 HIS A N 1
ATOM 1176 C CA . HIS A 1 157 ? -27.664 21.438 25.694 1.00 54.56 157 HIS A CA 1
ATOM 1177 C C . HIS A 1 157 ? -27.538 19.994 26.195 1.00 54.56 157 HIS A C 1
ATOM 1179 O O . HIS A 1 157 ? -26.562 19.317 25.888 1.00 54.56 157 HIS A O 1
ATOM 1185 N N . GLN A 1 158 ? -28.555 19.494 26.900 1.00 55.22 158 GLN A N 1
ATOM 1186 C CA . GLN A 1 158 ? -28.509 18.167 27.512 1.00 55.22 158 GLN A CA 1
ATOM 1187 C C . GLN A 1 158 ? -28.706 17.015 26.507 1.00 55.22 158 GLN A C 1
ATOM 1189 O O . GLN A 1 158 ? -28.258 15.897 26.755 1.00 55.22 158 GLN A O 1
ATOM 1194 N N . GLU A 1 159 ? -29.346 17.273 25.362 1.00 57.72 159 GLU A N 1
ATOM 1195 C CA . GLU A 1 159 ? -29.465 16.295 24.270 1.00 57.72 159 GLU A CA 1
ATOM 1196 C C . GLU A 1 159 ? -28.179 16.237 23.417 1.00 57.72 159 GLU A C 1
ATOM 1198 O O . GLU A 1 159 ? -27.762 15.149 23.026 1.00 57.72 159 GLU A O 1
ATOM 1203 N N . ARG A 1 160 ? -27.465 17.366 23.260 1.00 54.50 160 ARG A N 1
ATOM 1204 C CA . ARG A 1 160 ? -26.154 17.436 22.585 1.00 54.50 160 ARG A CA 1
ATOM 1205 C C . ARG A 1 160 ? -25.052 16.683 23.345 1.00 54.50 160 ARG A C 1
ATOM 1207 O O . ARG A 1 160 ? -24.282 15.954 22.734 1.00 54.50 160 ARG A O 1
ATOM 1214 N N . GLU A 1 161 ? -25.037 16.755 24.678 1.00 59.25 161 GLU A N 1
ATOM 1215 C CA . GLU A 1 161 ? -24.079 16.002 25.515 1.00 59.25 161 GLU A CA 1
ATOM 1216 C C . GLU A 1 161 ? -24.314 14.477 25.500 1.00 59.25 161 GLU A C 1
ATOM 1218 O O . GLU A 1 161 ? -23.441 13.692 25.883 1.00 59.25 161 GLU A O 1
ATOM 1223 N N . ARG A 1 162 ? -25.498 14.018 25.065 1.00 55.44 162 ARG A N 1
ATOM 1224 C CA . ARG A 1 162 ? -25.828 12.587 25.013 1.00 55.44 162 ARG A CA 1
ATOM 1225 C C . ARG A 1 162 ? -25.419 11.924 23.696 1.00 55.44 162 ARG A C 1
ATOM 1227 O O . ARG A 1 162 ? -25.211 10.712 23.692 1.00 55.44 162 ARG A O 1
ATOM 1234 N N . GLU A 1 163 ? -25.252 12.696 22.622 1.00 57.78 163 GLU A N 1
ATOM 1235 C CA . GLU A 1 163 ? -24.717 12.213 21.339 1.00 57.78 163 GLU A CA 1
ATOM 1236 C C . GLU A 1 163 ? -23.176 12.149 21.320 1.00 57.78 163 GLU A C 1
ATOM 1238 O O . GLU A 1 163 ? -22.608 11.342 20.589 1.00 57.78 163 GLU A O 1
ATOM 1243 N N . GLU A 1 164 ? -22.486 12.881 22.202 1.00 60.00 164 GLU A N 1
ATOM 1244 C CA . GLU A 1 164 ? -21.012 12.945 22.262 1.00 60.00 164 GLU A CA 1
ATOM 1245 C C . GLU A 1 164 ? -20.313 11.697 22.845 1.00 60.00 164 GLU A C 1
ATOM 1247 O O . GLU A 1 164 ? -19.087 11.633 22.870 1.00 60.00 164 GLU A O 1
ATOM 1252 N N . ASN A 1 165 ? -21.047 10.671 23.292 1.00 63.12 165 ASN A N 1
ATOM 1253 C CA . ASN A 1 165 ? -20.452 9.523 23.997 1.00 63.12 165 ASN A CA 1
ATOM 1254 C C . ASN A 1 165 ? -20.496 8.184 23.249 1.00 63.12 165 ASN A C 1
ATOM 1256 O O . ASN A 1 165 ? -20.148 7.154 23.832 1.00 63.12 165 ASN A O 1
ATOM 1260 N N . ASN A 1 166 ? -20.877 8.155 21.969 1.00 72.75 166 ASN A N 1
ATOM 1261 C CA . ASN A 1 166 ? -20.811 6.916 21.190 1.00 72.75 166 ASN A CA 1
ATOM 1262 C C . ASN A 1 166 ? -19.420 6.730 20.567 1.00 72.75 166 ASN A C 1
ATOM 1264 O O . ASN A 1 166 ? -19.244 6.797 19.352 1.00 72.75 166 ASN A O 1
ATOM 1268 N N . VAL A 1 167 ? -18.413 6.533 21.421 1.00 78.00 167 VAL A N 1
ATOM 1269 C CA . VAL A 1 167 ? -17.069 6.166 20.970 1.00 78.00 167 VAL A CA 1
ATOM 1270 C C . VAL A 1 167 ? -17.141 4.757 20.399 1.00 78.00 167 VAL A C 1
ATOM 1272 O O . VAL A 1 167 ? -17.377 3.786 21.122 1.00 78.00 167 VAL A O 1
ATOM 1275 N N . THR A 1 168 ? -16.945 4.647 19.091 1.00 79.94 168 THR A N 1
ATOM 1276 C CA . THR A 1 168 ? -16.920 3.347 18.426 1.00 79.94 168 THR A CA 1
ATOM 1277 C C . THR A 1 168 ? -15.532 2.746 18.527 1.00 79.94 168 THR A C 1
ATOM 1279 O O . THR A 1 168 ? -14.515 3.394 18.289 1.00 79.94 168 THR A O 1
ATOM 1282 N N . GLN A 1 169 ? -15.493 1.486 18.934 1.00 82.62 169 GLN A N 1
ATOM 1283 C CA . GLN A 1 169 ? -14.272 0.714 19.012 1.00 82.62 169 GLN A CA 1
ATOM 1284 C C . GLN A 1 169 ? -14.032 0.058 17.651 1.00 82.62 169 GLN A C 1
ATOM 1286 O O . GLN A 1 169 ? -14.808 -0.810 17.256 1.00 82.62 169 GLN A O 1
ATOM 1291 N N . ALA A 1 170 ? -12.973 0.452 16.947 1.00 84.88 170 ALA A N 1
ATOM 1292 C CA . ALA A 1 170 ? -12.625 -0.111 15.648 1.00 84.88 170 ALA A CA 1
ATOM 1293 C C . ALA A 1 170 ? -11.410 -1.036 15.750 1.00 84.88 170 ALA A C 1
ATOM 1295 O O . ALA A 1 170 ? -10.434 -0.751 16.450 1.00 84.88 170 ALA A O 1
ATOM 1296 N N . LYS A 1 171 ? -11.474 -2.152 15.024 1.00 89.62 171 LYS A N 1
ATOM 1297 C CA . LYS A 1 171 ? -10.353 -3.078 14.846 1.00 89.62 171 LYS A CA 1
ATOM 1298 C C . LYS A 1 171 ? -9.383 -2.472 13.835 1.00 89.62 171 LYS A C 1
ATOM 1300 O O . LYS A 1 171 ? -9.815 -2.111 12.739 1.00 89.62 171 LYS A O 1
ATOM 1305 N N . VAL A 1 172 ? -8.094 -2.399 14.169 1.00 90.88 172 VAL A N 1
ATOM 1306 C CA . VAL A 1 172 ? -7.093 -2.003 13.168 1.00 90.88 172 VAL A CA 1
ATOM 1307 C C . VAL A 1 172 ? -7.016 -3.083 12.096 1.00 90.88 172 VAL A C 1
ATOM 1309 O O . VAL A 1 172 ? -6.967 -4.273 12.414 1.00 90.88 172 VAL A O 1
ATOM 1312 N N . GLN A 1 173 ? -7.015 -2.671 10.831 1.00 93.31 173 GLN A N 1
ATOM 1313 C CA . GLN A 1 173 ? -6.801 -3.574 9.707 1.00 93.31 173 GLN A CA 1
ATOM 1314 C C . GLN A 1 173 ? -5.503 -3.239 8.993 1.00 93.31 173 GLN A C 1
ATOM 1316 O O . GLN A 1 173 ? -5.272 -2.094 8.617 1.00 93.31 173 GLN A O 1
ATOM 1321 N N . VAL A 1 174 ? -4.689 -4.258 8.753 1.00 94.56 174 VAL A N 1
ATOM 1322 C CA . VAL A 1 174 ? -3.496 -4.146 7.912 1.00 94.56 174 VAL A CA 1
ATOM 1323 C C . VAL A 1 174 ? -3.784 -4.739 6.534 1.00 94.56 174 VAL A C 1
ATOM 1325 O O . VAL A 1 174 ? -4.497 -5.739 6.420 1.00 94.56 174 VAL A O 1
ATOM 1328 N N . ALA A 1 175 ? -3.215 -4.137 5.493 1.00 96.50 175 ALA A N 1
ATOM 1329 C CA . ALA A 1 175 ? -3.144 -4.670 4.137 1.00 96.50 175 ALA A CA 1
ATOM 1330 C C . ALA A 1 175 ? -1.709 -4.584 3.604 1.00 96.50 175 ALA A C 1
ATOM 1332 O O . ALA A 1 175 ? -0.936 -3.735 4.044 1.00 96.50 175 ALA A O 1
ATOM 1333 N N . VAL A 1 176 ? -1.362 -5.454 2.657 1.00 97.44 176 VAL A N 1
ATOM 1334 C CA . VAL A 1 176 ? -0.032 -5.502 2.040 1.00 97.44 176 VAL A CA 1
ATOM 1335 C C . VAL A 1 176 ? -0.178 -5.602 0.524 1.00 97.44 176 VAL A C 1
ATOM 1337 O O . VAL A 1 176 ? -0.815 -6.524 0.018 1.00 97.44 176 VAL A O 1
ATOM 1340 N N . ALA A 1 177 ? 0.418 -4.665 -0.203 1.00 98.19 177 ALA A N 1
ATOM 1341 C CA . ALA A 1 177 ? 0.529 -4.691 -1.655 1.00 98.19 177 ALA A CA 1
ATOM 1342 C C . ALA A 1 177 ? 2.005 -4.837 -2.028 1.00 98.19 177 ALA A C 1
ATOM 1344 O O . ALA A 1 177 ? 2.824 -4.001 -1.647 1.00 98.19 177 ALA A O 1
ATOM 1345 N N . VAL A 1 178 ? 2.339 -5.898 -2.757 1.00 97.69 178 VAL A N 1
ATOM 1346 C CA . VAL A 1 178 ? 3.700 -6.168 -3.226 1.00 97.69 178 VAL A CA 1
ATOM 1347 C C . VAL A 1 178 ? 3.690 -6.222 -4.741 1.00 97.69 178 VAL A C 1
ATOM 1349 O O . VAL A 1 178 ? 2.836 -6.869 -5.345 1.00 97.69 178 VAL A O 1
ATOM 1352 N N . MET A 1 179 ? 4.622 -5.524 -5.371 1.00 97.12 179 MET A N 1
ATOM 1353 C CA . MET A 1 179 ? 4.794 -5.569 -6.814 1.00 97.12 179 MET A CA 1
ATOM 1354 C C . MET A 1 179 ? 6.251 -5.430 -7.202 1.00 97.12 179 MET A C 1
ATOM 1356 O O . MET A 1 179 ? 7.098 -4.981 -6.430 1.00 97.12 179 MET A O 1
ATOM 1360 N N . ARG A 1 180 ? 6.541 -5.833 -8.431 1.00 96.00 180 ARG A N 1
ATOM 1361 C CA . ARG A 1 180 ? 7.866 -5.704 -9.008 1.00 96.00 180 ARG A CA 1
ATOM 1362 C C . ARG A 1 180 ? 8.150 -4.257 -9.353 1.00 96.00 180 ARG A C 1
ATOM 1364 O O . ARG A 1 180 ? 9.194 -3.767 -8.963 1.00 96.00 180 ARG A O 1
ATOM 1371 N N . LYS A 1 181 ? 7.246 -3.591 -10.070 1.00 96.44 181 LYS A N 1
ATOM 1372 C CA . LYS A 1 181 ? 7.487 -2.244 -10.590 1.00 96.44 181 LYS A CA 1
ATOM 1373 C C . LYS A 1 181 ? 6.208 -1.430 -10.726 1.00 96.44 181 LYS A C 1
ATOM 1375 O O . LYS A 1 181 ? 5.196 -1.961 -11.186 1.00 96.44 181 LYS A O 1
ATOM 1380 N N . MET A 1 182 ? 6.278 -0.139 -10.427 1.00 96.69 182 MET A N 1
ATOM 1381 C CA . MET A 1 182 ? 5.239 0.847 -10.709 1.00 96.69 182 MET A CA 1
ATOM 1382 C C . MET A 1 182 ? 5.423 1.488 -12.090 1.00 96.69 182 MET A C 1
ATOM 1384 O O . MET A 1 182 ? 6.539 1.752 -12.533 1.00 96.69 182 MET A O 1
ATOM 1388 N N . ASP A 1 183 ? 4.319 1.828 -12.755 1.00 96.44 183 ASP A N 1
ATOM 1389 C CA . ASP A 1 183 ? 4.345 2.755 -13.892 1.00 96.44 183 ASP A CA 1
ATOM 1390 C C . ASP A 1 183 ? 4.278 4.199 -13.369 1.00 96.44 183 ASP A C 1
ATOM 1392 O O . ASP A 1 183 ? 3.235 4.859 -13.410 1.00 96.44 183 ASP A O 1
ATOM 1396 N N . VAL A 1 184 ? 5.403 4.679 -12.828 1.00 95.06 184 VAL A N 1
ATOM 1397 C CA . VAL A 1 184 ? 5.536 6.009 -12.200 1.00 95.06 184 VAL A CA 1
ATOM 1398 C C . VAL A 1 184 ? 5.008 7.102 -13.126 1.00 95.06 184 VAL A C 1
ATOM 1400 O O . VAL A 1 184 ? 4.206 7.944 -12.730 1.00 95.06 184 VAL A O 1
ATOM 1403 N N . ARG A 1 185 ? 5.361 7.048 -14.414 1.00 93.81 185 ARG A N 1
ATOM 1404 C CA . ARG A 1 185 ? 4.921 8.047 -15.390 1.00 93.81 185 ARG A CA 1
ATOM 1405 C C . ARG A 1 185 ? 3.405 8.042 -15.577 1.00 93.81 185 ARG A C 1
ATOM 1407 O O . ARG A 1 185 ? 2.806 9.115 -15.661 1.00 93.81 185 ARG A O 1
ATOM 1414 N N . ALA A 1 186 ? 2.773 6.874 -15.687 1.00 94.44 186 ALA A N 1
ATOM 1415 C CA . ALA A 1 186 ? 1.318 6.800 -15.780 1.00 94.44 186 ALA A CA 1
ATOM 1416 C C . ALA A 1 186 ? 0.643 7.312 -14.499 1.00 94.44 186 ALA A C 1
ATOM 1418 O O . ALA A 1 186 ? -0.354 8.026 -14.590 1.00 94.44 186 ALA A O 1
ATOM 1419 N N . ILE A 1 187 ? 1.209 7.010 -13.328 1.00 94.75 187 ILE A N 1
ATOM 1420 C CA . ILE A 1 187 ? 0.691 7.455 -12.028 1.00 94.75 187 ILE A CA 1
ATOM 1421 C C . ILE A 1 187 ? 0.724 8.979 -11.907 1.00 94.75 187 ILE A C 1
ATOM 1423 O O . ILE A 1 187 ? -0.297 9.587 -11.594 1.00 94.75 187 ILE A O 1
ATOM 1427 N N . LEU A 1 188 ? 1.853 9.610 -12.225 1.00 92.31 188 LEU A N 1
ATOM 1428 C CA . LEU A 1 188 ? 1.998 11.066 -12.130 1.00 92.31 188 LEU A CA 1
ATOM 1429 C C . LEU A 1 188 ? 1.047 11.807 -13.079 1.00 92.31 188 LEU A C 1
ATOM 1431 O O . LEU A 1 188 ? 0.431 12.803 -12.699 1.00 92.31 188 LEU A O 1
ATOM 1435 N N . ASN A 1 189 ? 0.829 11.262 -14.282 1.00 92.00 189 ASN A N 1
ATOM 1436 C CA . ASN A 1 189 ? -0.173 11.791 -15.211 1.00 92.00 189 ASN A CA 1
ATOM 1437 C C . ASN A 1 189 ? -1.605 11.680 -14.656 1.00 92.00 189 ASN A C 1
ATOM 1439 O O . ASN A 1 189 ? -2.417 12.575 -14.894 1.00 92.00 189 ASN A O 1
ATOM 1443 N N . LEU A 1 190 ? -1.930 10.597 -13.934 1.00 89.94 190 LEU A N 1
ATOM 1444 C CA . LEU A 1 190 ? -3.235 10.419 -13.282 1.00 89.94 190 LEU A CA 1
ATOM 1445 C C . LEU A 1 190 ? -3.422 11.386 -12.110 1.00 89.94 190 LEU A C 1
ATOM 1447 O O . LEU A 1 190 ? -4.516 11.919 -11.929 1.00 89.94 190 LEU A O 1
ATOM 1451 N N . ALA A 1 191 ? -2.359 11.634 -11.347 1.00 87.38 191 ALA A N 1
ATOM 1452 C CA . ALA A 1 191 ? -2.372 12.536 -10.202 1.00 87.38 191 ALA A CA 1
ATOM 1453 C C . ALA A 1 191 ? -2.309 14.028 -10.597 1.00 87.38 191 ALA A C 1
ATOM 1455 O O . ALA A 1 191 ? -2.486 14.889 -9.743 1.00 87.38 191 ALA A O 1
ATOM 1456 N N . GLN A 1 192 ? -2.112 14.337 -11.887 1.00 88.06 192 GLN A N 1
ATOM 1457 C CA . GLN A 1 192 ? -1.967 15.699 -12.425 1.00 88.06 192 GLN A CA 1
ATOM 1458 C C . GLN A 1 192 ? -0.776 16.486 -11.842 1.00 88.06 192 GLN A C 1
ATOM 1460 O O . GLN A 1 192 ? -0.788 17.716 -11.860 1.00 88.06 192 GLN A O 1
ATOM 1465 N N . TYR A 1 193 ? 0.266 15.793 -11.373 1.00 82.56 193 TYR A N 1
ATOM 1466 C CA . TYR A 1 193 ? 1.502 16.413 -10.892 1.00 82.56 193 TYR A CA 1
ATOM 1467 C C . TYR A 1 193 ? 2.518 16.537 -12.034 1.00 82.56 193 TYR A C 1
ATOM 1469 O O . TYR A 1 193 ? 2.811 15.555 -12.716 1.00 82.56 193 TYR A O 1
ATOM 1477 N N . TYR A 1 194 ? 3.060 17.741 -12.244 1.00 73.94 194 TYR A N 1
ATOM 1478 C CA . TYR A 1 194 ? 3.994 18.026 -13.345 1.00 73.94 194 TYR A CA 1
ATOM 1479 C C . TYR A 1 194 ? 5.309 18.690 -12.914 1.00 73.94 194 TYR A C 1
ATOM 1481 O O . TYR A 1 194 ? 6.162 18.921 -13.769 1.00 73.94 194 TYR A O 1
ATOM 1489 N N . GLU A 1 195 ? 5.502 18.977 -11.627 1.00 81.94 195 GLU A N 1
ATOM 1490 C CA . GLU A 1 195 ? 6.689 19.681 -11.130 1.00 81.94 195 GLU A CA 1
ATOM 1491 C C . GLU A 1 195 ? 7.353 18.850 -10.030 1.00 81.94 195 GLU A C 1
ATOM 1493 O O . GLU A 1 195 ? 6.858 18.793 -8.909 1.00 81.94 195 GLU A O 1
ATOM 1498 N N . PHE A 1 196 ? 8.455 18.185 -10.384 1.00 84.62 196 PHE A N 1
ATOM 1499 C CA . PHE A 1 196 ? 9.341 17.475 -9.462 1.00 84.62 196 PHE A CA 1
ATOM 1500 C C . PHE A 1 196 ? 10.768 17.951 -9.705 1.00 84.62 196 PHE A C 1
ATOM 1502 O O . PHE A 1 196 ? 11.148 18.190 -10.858 1.00 84.62 196 PHE A O 1
ATOM 1509 N N . GLU A 1 197 ? 11.536 18.116 -8.632 1.00 86.19 197 GLU A N 1
ATOM 1510 C CA . GLU A 1 197 ? 12.927 18.558 -8.726 1.00 86.19 197 GLU A CA 1
ATOM 1511 C C . GLU A 1 197 ? 13.826 17.418 -9.221 1.00 86.19 197 GLU A C 1
ATOM 1513 O O . GLU A 1 197 ? 14.724 17.649 -10.039 1.00 86.19 197 GLU A O 1
ATOM 1518 N N . ASP A 1 198 ? 13.521 16.179 -8.826 1.00 91.19 198 ASP A N 1
ATOM 1519 C CA . ASP A 1 198 ? 14.206 14.980 -9.292 1.00 91.19 198 ASP A CA 1
ATOM 1520 C C . ASP A 1 198 ? 13.278 13.762 -9.500 1.00 91.19 198 ASP A C 1
ATOM 1522 O O . ASP A 1 198 ? 12.053 13.832 -9.383 1.00 91.19 198 ASP A O 1
ATOM 1526 N N . ILE A 1 199 ? 13.872 12.645 -9.939 1.00 89.62 199 ILE A N 1
ATOM 1527 C CA . ILE A 1 199 ? 13.142 11.398 -10.215 1.00 89.62 199 ILE A CA 1
ATOM 1528 C C . ILE A 1 199 ? 12.725 10.713 -8.911 1.00 89.62 199 ILE A C 1
ATOM 1530 O O . ILE A 1 199 ? 11.637 10.153 -8.873 1.00 89.62 199 ILE A O 1
ATOM 1534 N N . SER A 1 200 ? 13.545 10.778 -7.860 1.00 91.69 200 SER A N 1
ATOM 1535 C CA . SER A 1 200 ? 13.241 10.161 -6.564 1.00 91.69 200 SER A CA 1
ATOM 1536 C C . SER A 1 200 ? 11.974 10.743 -5.944 1.00 91.69 200 SER A C 1
ATOM 1538 O O . SER A 1 200 ? 11.084 9.984 -5.573 1.00 91.69 200 SER A O 1
ATOM 1540 N N . ASP A 1 201 ? 11.828 12.070 -5.944 1.00 91.69 201 ASP A N 1
ATOM 1541 C CA . ASP A 1 201 ? 10.622 12.753 -5.469 1.00 91.69 201 ASP A CA 1
ATOM 1542 C C . ASP A 1 201 ? 9.381 12.289 -6.240 1.00 91.69 201 ASP A C 1
ATOM 1544 O O . ASP A 1 201 ? 8.300 12.084 -5.684 1.00 91.69 201 ASP A O 1
ATOM 1548 N N . ALA A 1 202 ? 9.543 12.103 -7.551 1.00 92.75 202 ALA A N 1
ATOM 1549 C CA . ALA A 1 202 ? 8.482 11.662 -8.438 1.00 92.75 202 ALA A CA 1
ATOM 1550 C C . ALA A 1 202 ? 8.064 10.205 -8.151 1.00 92.75 202 ALA A C 1
ATOM 1552 O O . ALA A 1 202 ? 6.882 9.865 -8.244 1.00 92.75 202 ALA A O 1
ATOM 1553 N N . GLU A 1 203 ? 9.018 9.340 -7.802 1.00 94.62 203 GLU A N 1
ATOM 1554 C CA . GLU A 1 203 ? 8.762 7.948 -7.438 1.00 94.62 203 GLU A CA 1
ATOM 1555 C C . GLU A 1 203 ? 8.110 7.828 -6.049 1.00 94.62 203 GLU A C 1
ATOM 1557 O O . GLU A 1 203 ? 7.123 7.099 -5.908 1.00 94.62 203 GLU A O 1
ATOM 1562 N N . ASP A 1 204 ? 8.584 8.587 -5.058 1.00 93.62 204 ASP A N 1
ATOM 1563 C CA . ASP A 1 204 ? 8.009 8.636 -3.708 1.00 93.62 204 ASP A CA 1
ATOM 1564 C C . ASP A 1 204 ? 6.566 9.156 -3.730 1.00 93.62 204 ASP A C 1
ATOM 1566 O O . ASP A 1 204 ? 5.662 8.565 -3.125 1.00 93.62 204 ASP A O 1
ATOM 1570 N N . GLU A 1 205 ? 6.312 10.222 -4.492 1.00 93.81 205 GLU A N 1
ATOM 1571 C CA . GLU A 1 205 ? 4.972 10.779 -4.662 1.00 93.81 205 GLU A CA 1
ATOM 1572 C C . GLU A 1 205 ? 4.040 9.803 -5.397 1.00 93.81 205 GLU A C 1
ATOM 1574 O O . GLU A 1 205 ? 2.876 9.626 -5.013 1.00 93.81 205 GLU A O 1
ATOM 1579 N N . ALA A 1 206 ? 4.549 9.103 -6.417 1.00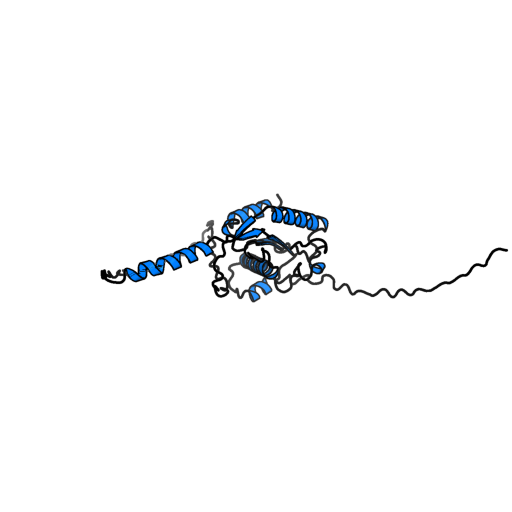 95.94 206 ALA A N 1
ATOM 1580 C CA . ALA A 1 206 ? 3.793 8.066 -7.109 1.00 95.94 206 ALA A CA 1
ATOM 1581 C C . ALA A 1 206 ? 3.436 6.900 -6.173 1.00 95.94 206 ALA A C 1
ATOM 1583 O O . ALA A 1 206 ? 2.279 6.471 -6.156 1.00 95.94 206 ALA A O 1
ATOM 1584 N N . ALA A 1 207 ? 4.383 6.416 -5.366 1.00 96.62 207 ALA A N 1
ATOM 1585 C CA . ALA A 1 207 ? 4.153 5.342 -4.402 1.00 96.62 207 ALA A CA 1
ATOM 1586 C C . ALA A 1 207 ? 3.140 5.746 -3.327 1.00 96.62 207 ALA A C 1
ATOM 1588 O O . ALA A 1 207 ? 2.221 4.984 -3.012 1.00 96.62 207 ALA A O 1
ATOM 1589 N N . ARG A 1 208 ? 3.251 6.976 -2.817 1.00 95.25 208 ARG A N 1
ATOM 1590 C CA . ARG A 1 208 ? 2.300 7.562 -1.872 1.00 95.25 208 ARG A CA 1
ATOM 1591 C C . ARG A 1 208 ? 0.884 7.588 -2.438 1.00 95.25 208 ARG A C 1
ATOM 1593 O O . ARG A 1 208 ? -0.048 7.106 -1.786 1.00 95.25 208 ARG A O 1
ATOM 1600 N N . TYR A 1 209 ? 0.717 8.118 -3.651 1.00 96.12 209 TYR A N 1
ATOM 1601 C CA . TYR A 1 209 ? -0.575 8.146 -4.338 1.00 96.12 209 TYR A CA 1
ATOM 1602 C C . TYR A 1 209 ? -1.131 6.732 -4.541 1.00 96.12 209 TYR A C 1
ATOM 1604 O O . TYR A 1 209 ? -2.299 6.470 -4.244 1.00 96.12 209 TYR A O 1
ATOM 1612 N N . PHE A 1 210 ? -0.289 5.803 -5.002 1.00 97.56 210 PHE A N 1
ATOM 1613 C CA . PHE A 1 210 ? -0.665 4.412 -5.242 1.00 97.56 210 PHE A CA 1
ATOM 1614 C C . PHE A 1 210 ? -1.176 3.752 -3.958 1.00 97.56 210 PHE A C 1
ATOM 1616 O O . PHE A 1 210 ? -2.284 3.211 -3.926 1.00 97.56 210 PHE A O 1
ATOM 1623 N N . ALA A 1 211 ? -0.404 3.836 -2.878 1.00 97.19 211 ALA A N 1
ATOM 1624 C CA . ALA A 1 211 ? -0.740 3.217 -1.606 1.00 97.19 211 ALA A CA 1
ATOM 1625 C C . ALA A 1 211 ? -2.033 3.789 -1.002 1.00 97.19 211 ALA A C 1
ATOM 1627 O O . ALA A 1 211 ? -2.864 3.033 -0.496 1.00 97.19 211 ALA A O 1
ATOM 1628 N N . ALA A 1 212 ? -2.237 5.110 -1.075 1.00 95.25 212 ALA A N 1
ATOM 1629 C CA . ALA A 1 212 ? -3.483 5.751 -0.654 1.00 95.25 212 ALA A CA 1
ATOM 1630 C C . ALA A 1 212 ? -4.681 5.262 -1.481 1.00 95.25 212 ALA A C 1
ATOM 1632 O O . ALA A 1 212 ? -5.688 4.846 -0.908 1.00 95.25 212 ALA A O 1
ATOM 1633 N N . TYR A 1 213 ? -4.543 5.221 -2.810 1.00 96.19 213 TYR A N 1
ATOM 1634 C CA . TYR A 1 213 ? -5.591 4.725 -3.698 1.00 96.19 213 TYR A CA 1
ATOM 1635 C C . TYR A 1 213 ? -5.990 3.281 -3.366 1.00 96.19 213 TYR A C 1
ATOM 1637 O O . TYR A 1 213 ? -7.176 2.984 -3.214 1.00 96.19 213 TYR A O 1
ATOM 1645 N N . LEU A 1 214 ? -5.012 2.376 -3.221 1.00 96.94 214 LEU A N 1
ATOM 1646 C CA . LEU A 1 214 ? -5.294 0.978 -2.892 1.00 96.94 214 LEU A CA 1
ATOM 1647 C C . LEU A 1 214 ? -5.953 0.837 -1.527 1.00 96.94 214 LEU A C 1
ATOM 1649 O O . LEU A 1 214 ? -6.905 0.073 -1.402 1.00 96.94 214 LEU A O 1
ATOM 1653 N N . ARG A 1 215 ? -5.487 1.578 -0.515 1.00 95.62 215 ARG A N 1
ATOM 1654 C CA . ARG A 1 215 ? -6.062 1.538 0.835 1.00 95.62 215 ARG A CA 1
ATOM 1655 C C . ARG A 1 215 ? -7.556 1.850 0.786 1.00 95.62 215 ARG A C 1
ATOM 1657 O O . ARG A 1 215 ? -8.350 1.139 1.399 1.00 95.62 215 ARG A O 1
ATOM 1664 N N . ASP A 1 216 ? -7.924 2.869 0.018 1.00 93.62 216 ASP A N 1
ATOM 1665 C CA . ASP A 1 216 ? -9.303 3.331 -0.088 1.00 93.62 216 ASP A CA 1
ATOM 1666 C C . ASP A 1 216 ? -10.161 2.357 -0.919 1.00 93.62 216 ASP A C 1
ATOM 1668 O O . ASP A 1 216 ? -11.260 1.989 -0.504 1.00 93.62 216 ASP A O 1
ATOM 1672 N N . VAL A 1 217 ? -9.657 1.866 -2.059 1.00 94.50 217 VAL A N 1
ATOM 1673 C CA . VAL A 1 217 ? -10.397 0.938 -2.942 1.00 94.50 217 VAL A CA 1
ATOM 1674 C C . VAL A 1 217 ? -10.516 -0.472 -2.359 1.00 94.50 217 VAL A C 1
ATOM 1676 O O . VAL A 1 217 ? -11.503 -1.166 -2.603 1.00 94.50 217 VAL A O 1
ATOM 1679 N N . TRP A 1 218 ? -9.533 -0.919 -1.582 1.00 94.81 218 TRP A N 1
ATOM 1680 C CA . TRP A 1 218 ? -9.591 -2.195 -0.861 1.00 94.81 218 TRP A CA 1
ATOM 1681 C C . TRP A 1 218 ? -10.368 -2.090 0.453 1.00 94.81 218 TRP A C 1
ATOM 1683 O O . TRP A 1 218 ? -10.508 -3.098 1.160 1.00 94.81 218 TRP A O 1
ATOM 1693 N N . ASP A 1 219 ? -10.856 -0.888 0.777 1.00 93.25 219 ASP A N 1
ATOM 1694 C CA . ASP A 1 219 ? -11.588 -0.567 1.999 1.00 93.25 219 ASP A CA 1
ATOM 1695 C C . ASP A 1 219 ? -10.816 -1.069 3.230 1.00 93.25 219 ASP A C 1
ATOM 1697 O O . ASP A 1 219 ? -11.308 -1.862 4.034 1.00 93.25 219 ASP A O 1
ATOM 1701 N N . VAL A 1 220 ? -9.519 -0.747 3.297 1.00 93.31 220 VAL A N 1
ATOM 1702 C CA . VAL A 1 220 ? -8.656 -1.149 4.414 1.00 93.31 220 VAL A CA 1
ATOM 1703 C C . VAL A 1 220 ? -9.035 -0.300 5.618 1.00 93.31 220 VAL A C 1
ATOM 1705 O O . VAL A 1 220 ? -8.785 0.899 5.633 1.00 93.31 220 VAL A O 1
ATOM 1708 N N . GLY A 1 221 ? -9.636 -0.935 6.618 1.00 89.00 221 GLY A N 1
ATOM 1709 C CA . GLY A 1 221 ? -10.233 -0.277 7.775 1.00 89.00 221 GLY A CA 1
ATOM 1710 C C . GLY A 1 221 ? -11.546 -0.960 8.144 1.00 89.00 221 GLY A C 1
ATOM 1711 O O . GLY A 1 221 ? -12.087 -1.761 7.380 1.00 89.00 221 GLY A O 1
ATOM 1712 N N . ASP A 1 222 ? -12.060 -0.699 9.340 1.00 78.94 222 ASP A N 1
ATOM 1713 C CA . ASP A 1 222 ? -13.393 -1.191 9.685 1.00 78.94 222 ASP A CA 1
ATOM 1714 C C . ASP A 1 222 ? -14.450 -0.378 8.922 1.00 78.94 222 ASP A C 1
ATOM 1716 O O . ASP A 1 222 ? -14.299 0.827 8.764 1.00 78.94 222 ASP A O 1
ATOM 1720 N N . GLY A 1 223 ? -15.545 -0.991 8.473 1.00 73.56 223 GLY A N 1
ATOM 1721 C CA . GLY A 1 223 ? -16.601 -0.273 7.745 1.00 73.56 223 GLY A CA 1
ATOM 1722 C C . GLY A 1 223 ? -17.236 0.857 8.569 1.00 73.56 223 GLY A C 1
ATOM 1723 O O . GLY A 1 223 ? -17.755 1.814 8.000 1.00 73.56 223 GLY A O 1
ATOM 1724 N N . SER A 1 224 ? -17.151 0.764 9.902 1.00 73.06 224 SER A N 1
ATOM 1725 C CA . SER A 1 224 ? -17.540 1.822 10.845 1.00 73.06 224 SER A CA 1
ATOM 1726 C C . SER A 1 224 ? -16.500 2.948 10.971 1.00 73.06 224 SER A C 1
ATOM 1728 O O . SER A 1 224 ? -16.840 4.068 11.339 1.00 73.06 224 SER A O 1
ATOM 1730 N N . CYS A 1 225 ? -15.238 2.657 10.650 1.00 78.81 225 CYS A N 1
ATOM 1731 C CA . CYS A 1 225 ? -14.092 3.540 10.793 1.00 78.81 225 CYS A CA 1
ATOM 1732 C C . CYS A 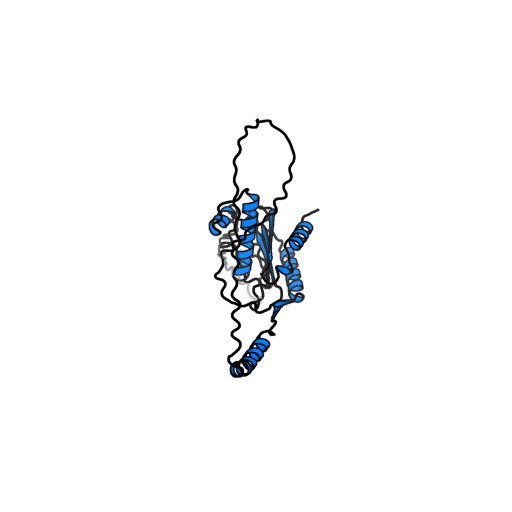1 225 ? -13.039 3.198 9.730 1.00 78.81 225 CYS A C 1
ATOM 1734 O O . CYS A 1 225 ? -11.998 2.594 10.014 1.00 78.81 225 CYS A O 1
ATOM 1736 N N . LYS A 1 226 ? -13.322 3.583 8.477 1.00 71.19 226 LYS A N 1
ATOM 1737 C CA . LYS A 1 226 ? -12.436 3.341 7.318 1.00 71.19 226 LYS A CA 1
ATOM 1738 C C . LYS A 1 226 ? -11.023 3.884 7.549 1.00 71.19 226 LYS A C 1
ATOM 1740 O O . LYS A 1 226 ? -10.040 3.407 7.003 1.00 71.19 226 LYS A O 1
ATOM 1745 N N . SER A 1 227 ? -10.925 4.861 8.435 1.00 81.12 227 SER A N 1
ATOM 1746 C CA . SER A 1 227 ? -9.709 5.520 8.877 1.00 81.12 227 SER A CA 1
ATOM 1747 C C . SER A 1 227 ? -8.827 4.700 9.836 1.00 81.12 227 SER A C 1
ATOM 1749 O O . SER A 1 227 ? -7.725 5.147 10.153 1.00 81.12 227 SER A O 1
ATOM 1751 N N . ALA A 1 228 ? -9.268 3.516 10.281 1.00 90.38 228 ALA A N 1
ATOM 1752 C CA . ALA A 1 228 ? -8.502 2.586 11.120 1.00 90.38 228 ALA A CA 1
ATOM 1753 C C . ALA A 1 228 ? -7.761 1.493 10.314 1.00 90.38 228 ALA A C 1
ATOM 1755 O O . ALA A 1 228 ? -7.490 0.402 10.819 1.00 90.38 228 ALA A O 1
ATOM 1756 N N . GLY A 1 229 ? -7.452 1.761 9.045 1.00 93.31 229 GLY A N 1
ATOM 1757 C CA . GLY A 1 229 ? -6.644 0.884 8.201 1.00 93.31 229 GLY A CA 1
ATOM 1758 C C . GLY A 1 229 ? -5.197 1.341 8.062 1.00 93.31 229 GLY A C 1
ATOM 1759 O O . GLY A 1 229 ? -4.903 2.527 8.158 1.00 93.31 229 GLY A O 1
ATOM 1760 N N . VAL A 1 230 ? -4.290 0.411 7.781 1.00 94.69 230 VAL A N 1
ATOM 1761 C CA . VAL A 1 230 ? -2.913 0.693 7.361 1.00 94.69 230 VAL A CA 1
ATOM 1762 C C . VAL A 1 230 ? -2.596 -0.180 6.157 1.00 94.69 230 VAL A C 1
ATOM 1764 O O . VAL A 1 230 ? -2.798 -1.393 6.207 1.00 94.69 230 VAL A O 1
ATOM 1767 N N . LEU A 1 231 ? -2.094 0.417 5.078 1.00 96.50 231 LEU A N 1
ATOM 1768 C CA . LEU A 1 231 ? -1.603 -0.327 3.921 1.00 96.50 231 LEU A CA 1
ATOM 1769 C C . LEU A 1 231 ? -0.083 -0.198 3.820 1.00 96.50 231 LEU A C 1
ATOM 1771 O O . LEU A 1 231 ? 0.438 0.912 3.753 1.00 96.50 231 LEU A O 1
ATOM 1775 N N . LEU A 1 232 ? 0.604 -1.337 3.789 1.00 97.00 232 LEU A N 1
ATOM 1776 C CA . LEU A 1 232 ? 2.021 -1.442 3.463 1.00 97.00 232 LEU A CA 1
ATOM 1777 C C . LEU A 1 232 ? 2.166 -1.688 1.958 1.00 97.00 232 LEU A C 1
ATOM 1779 O O . LEU A 1 232 ? 1.582 -2.627 1.418 1.00 97.00 232 LEU A O 1
ATOM 1783 N N . PHE A 1 233 ? 2.937 -0.844 1.291 1.00 97.75 233 PHE A N 1
ATOM 1784 C CA . PHE A 1 233 ? 3.170 -0.873 -0.145 1.00 97.75 233 PHE A CA 1
ATOM 1785 C C . PHE A 1 233 ? 4.652 -1.119 -0.424 1.00 97.75 233 PHE A C 1
ATOM 1787 O O . PHE A 1 233 ? 5.489 -0.394 0.108 1.00 97.75 233 PHE A O 1
ATOM 1794 N N . LEU A 1 234 ? 4.974 -2.107 -1.262 1.00 97.44 234 LEU A N 1
ATOM 1795 C CA . LEU A 1 234 ? 6.346 -2.404 -1.680 1.00 97.44 234 LEU A CA 1
ATOM 1796 C C . LEU A 1 234 ? 6.447 -2.516 -3.206 1.00 97.44 234 LEU A C 1
ATOM 1798 O O . LEU A 1 234 ? 5.765 -3.350 -3.808 1.00 97.44 234 LEU A O 1
ATOM 1802 N N . SER A 1 235 ? 7.349 -1.732 -3.804 1.00 97.25 235 SER A N 1
ATOM 1803 C CA . SER A 1 235 ? 7.795 -1.890 -5.193 1.00 97.25 235 SER A CA 1
ATOM 1804 C C . SER A 1 235 ? 9.275 -2.265 -5.222 1.00 97.25 235 SER A C 1
ATOM 1806 O O . SER A 1 235 ? 10.132 -1.476 -4.825 1.00 97.25 235 SER A O 1
ATOM 1808 N N . VAL A 1 236 ? 9.583 -3.489 -5.656 1.00 95.88 236 VAL A N 1
ATOM 1809 C CA . VAL A 1 236 ? 10.931 -4.070 -5.517 1.00 95.88 236 VAL A CA 1
ATOM 1810 C C . VAL A 1 236 ? 11.948 -3.453 -6.477 1.00 95.88 236 VAL A C 1
ATOM 1812 O O . VAL A 1 236 ? 13.035 -3.082 -6.046 1.00 95.88 236 VAL A O 1
ATOM 1815 N N . ASP A 1 237 ? 11.619 -3.327 -7.761 1.00 95.44 237 ASP A N 1
ATOM 1816 C CA . ASP A 1 237 ? 12.534 -2.794 -8.778 1.00 95.44 237 ASP A CA 1
ATOM 1817 C C . ASP A 1 237 ? 12.731 -1.281 -8.616 1.00 95.44 237 ASP A C 1
ATOM 1819 O O . ASP A 1 237 ? 13.800 -0.774 -8.951 1.00 95.44 237 ASP A O 1
ATOM 1823 N N . ASP A 1 238 ? 11.732 -0.578 -8.073 1.00 94.69 238 ASP A N 1
ATOM 1824 C CA . ASP A 1 238 ? 11.835 0.851 -7.751 1.00 94.69 238 ASP A CA 1
ATOM 1825 C C . ASP A 1 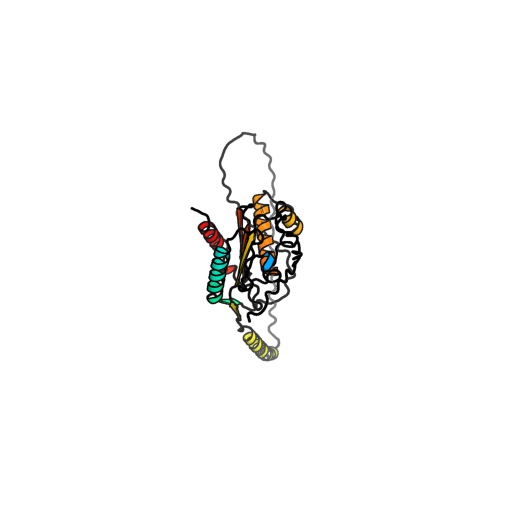238 ? 12.471 1.077 -6.364 1.00 94.69 238 ASP A C 1
ATOM 1827 O O . ASP A 1 238 ? 12.761 2.204 -5.997 1.00 94.69 238 ASP A O 1
ATOM 1831 N N . SER A 1 239 ? 12.736 0.012 -5.591 1.00 94.38 239 SER A N 1
ATOM 1832 C CA . SER A 1 239 ? 13.324 0.075 -4.240 1.00 94.38 239 SER A CA 1
ATOM 1833 C C . SER A 1 239 ? 12.552 0.963 -3.254 1.00 94.38 239 SER A C 1
ATOM 1835 O O . SER A 1 239 ? 13.144 1.555 -2.352 1.00 94.38 239 SER A O 1
ATOM 1837 N N . ILE A 1 240 ? 11.225 1.021 -3.394 1.00 94.75 240 ILE A N 1
ATOM 1838 C CA . ILE A 1 240 ? 10.358 1.888 -2.590 1.00 94.75 240 ILE A CA 1
ATOM 1839 C C . ILE A 1 240 ? 9.462 1.070 -1.672 1.00 94.75 240 ILE A C 1
ATOM 1841 O O . ILE A 1 240 ? 8.822 0.094 -2.075 1.00 94.75 240 ILE A O 1
ATOM 1845 N N . CYS A 1 241 ? 9.384 1.526 -0.425 1.00 94.81 241 CYS A N 1
ATOM 1846 C CA . CYS A 1 241 ? 8.438 1.067 0.574 1.00 94.81 241 CYS A CA 1
ATOM 1847 C C . CYS A 1 241 ? 7.662 2.277 1.095 1.00 94.81 241 CYS A C 1
ATOM 1849 O O . CYS A 1 241 ? 8.267 3.261 1.511 1.00 94.81 241 CYS A O 1
ATOM 1851 N N . TYR A 1 242 ? 6.334 2.201 1.091 1.00 95.19 242 TYR A N 1
ATOM 1852 C CA . TYR A 1 242 ? 5.479 3.259 1.616 1.00 95.19 242 TYR A CA 1
ATOM 1853 C C . TYR A 1 242 ? 4.427 2.680 2.558 1.00 95.19 242 TYR A C 1
ATOM 1855 O O . TYR A 1 242 ? 3.847 1.624 2.301 1.00 95.19 242 TYR A O 1
ATOM 1863 N N . ILE A 1 243 ? 4.146 3.386 3.650 1.00 95.19 243 ILE A N 1
ATOM 1864 C CA . ILE A 1 243 ? 3.085 3.023 4.591 1.00 95.19 243 ILE A CA 1
ATOM 1865 C C . ILE A 1 243 ? 2.003 4.091 4.502 1.00 95.19 243 ILE A C 1
ATOM 1867 O O . ILE A 1 243 ? 2.241 5.253 4.813 1.00 95.19 243 ILE A O 1
ATOM 1871 N N . SER A 1 244 ? 0.804 3.686 4.090 1.00 95.38 244 SER A N 1
ATOM 1872 C CA . SER A 1 244 ? -0.372 4.547 3.982 1.00 95.38 244 SER A CA 1
ATOM 1873 C C . SER A 1 244 ? -1.289 4.339 5.194 1.00 95.38 244 SER A C 1
ATOM 1875 O O . SER A 1 244 ? -2.102 3.404 5.198 1.00 95.38 244 SER A O 1
ATOM 1877 N N . PRO A 1 245 ? -1.174 5.166 6.254 1.00 94.00 245 PRO A N 1
ATOM 1878 C CA . PRO A 1 245 ? -2.048 5.083 7.416 1.00 94.00 245 PRO A CA 1
ATOM 1879 C C . PRO A 1 245 ? -3.391 5.750 7.125 1.00 94.00 245 PRO A C 1
ATOM 1881 O O . PRO A 1 245 ? -3.453 6.812 6.510 1.00 94.00 245 PRO A O 1
ATOM 1884 N N . GLY A 1 246 ? -4.481 5.158 7.595 1.00 91.56 246 GLY A N 1
ATOM 1885 C CA . GLY A 1 246 ? -5.778 5.816 7.663 1.00 91.56 246 GLY A CA 1
ATOM 1886 C C . GLY A 1 246 ? -5.750 6.990 8.647 1.00 91.56 246 GLY A C 1
ATOM 1887 O O . GLY A 1 246 ? -4.910 7.057 9.550 1.00 91.56 246 GLY A O 1
ATOM 1888 N N . THR A 1 247 ? -6.679 7.932 8.481 1.00 88.31 247 THR A N 1
ATOM 1889 C CA . THR A 1 247 ? -6.637 9.220 9.195 1.00 88.31 247 THR A CA 1
ATOM 1890 C C . THR A 1 247 ? -6.708 9.090 10.719 1.00 88.31 247 THR A C 1
ATOM 1892 O O . THR A 1 247 ? -6.155 9.927 11.425 1.00 88.31 247 THR A O 1
ATOM 1895 N N . THR A 1 248 ? -7.322 8.029 11.252 1.00 87.31 248 THR A N 1
ATOM 1896 C CA . THR A 1 248 ? -7.430 7.804 12.703 1.00 87.31 248 THR A CA 1
ATOM 1897 C C . THR A 1 248 ? -6.127 7.271 13.289 1.00 87.31 248 THR A C 1
ATOM 1899 O O . THR A 1 248 ? -5.805 7.554 14.439 1.00 87.31 248 THR A O 1
ATOM 1902 N N . ILE A 1 249 ? -5.362 6.506 12.511 1.00 87.88 249 ILE A N 1
ATOM 1903 C CA . ILE A 1 249 ? -4.113 5.890 12.973 1.00 87.88 249 ILE A CA 1
ATOM 1904 C C . ILE A 1 249 ? -2.916 6.820 12.767 1.00 87.88 249 ILE A C 1
ATOM 1906 O O . ILE A 1 249 ? -1.933 6.718 13.500 1.00 87.88 249 ILE A O 1
ATOM 1910 N N . GLN A 1 250 ? -3.001 7.762 11.828 1.00 87.50 250 GLN A N 1
ATOM 1911 C CA . GLN A 1 250 ? -1.923 8.698 11.502 1.00 87.50 250 GLN A CA 1
ATOM 1912 C C . GLN A 1 250 ? -1.293 9.419 12.720 1.00 87.50 250 GLN A C 1
ATOM 1914 O O . GLN A 1 250 ? -0.069 9.535 12.749 1.00 87.50 250 GLN A O 1
ATOM 1919 N N . PRO A 1 251 ? -2.037 9.849 13.765 1.00 85.50 251 PRO A N 1
ATOM 1920 C CA . PRO A 1 251 ? -1.426 10.450 14.957 1.00 85.50 251 PRO A CA 1
ATOM 1921 C C . PRO A 1 251 ? -0.586 9.472 15.794 1.00 85.50 251 PRO A C 1
ATOM 1923 O O . PRO A 1 251 ? 0.318 9.886 16.516 1.00 85.50 251 PRO A O 1
ATOM 1926 N N . ILE A 1 252 ? -0.899 8.175 15.730 1.00 84.75 252 ILE A N 1
ATOM 1927 C CA . ILE A 1 252 ? -0.205 7.108 16.466 1.00 84.75 252 ILE A CA 1
ATOM 1928 C C . ILE A 1 252 ? 1.017 6.635 15.669 1.00 84.75 252 ILE A C 1
ATOM 1930 O O . ILE A 1 252 ? 2.091 6.424 16.241 1.00 84.75 252 ILE A O 1
ATOM 1934 N N . LEU A 1 253 ? 0.849 6.501 14.353 1.00 83.31 253 LEU A N 1
ATOM 1935 C CA . LEU A 1 253 ? 1.882 6.160 13.378 1.00 83.31 253 LEU A CA 1
ATOM 1936 C C . LEU A 1 253 ? 2.418 7.425 12.702 1.00 83.31 253 LEU A C 1
ATOM 1938 O O . LEU A 1 253 ? 2.309 7.606 11.491 1.00 83.31 253 LEU A O 1
ATOM 1942 N N . SER A 1 254 ? 2.973 8.325 13.508 1.00 81.44 254 SER A N 1
ATOM 1943 C CA . SER A 1 254 ? 3.657 9.518 13.010 1.00 81.44 254 SER A CA 1
ATOM 1944 C C . SER A 1 254 ? 4.826 9.144 12.091 1.00 81.44 254 SER A C 1
ATOM 1946 O O . SER A 1 254 ? 5.492 8.144 12.351 1.00 81.44 254 SER A O 1
ATOM 1948 N N . GLY A 1 255 ? 5.116 9.978 11.083 1.00 78.62 255 GLY A N 1
ATOM 1949 C CA . GLY A 1 255 ? 6.131 9.712 10.045 1.00 78.62 255 GLY A CA 1
ATOM 1950 C C . GLY A 1 255 ? 7.459 9.166 10.580 1.00 78.62 255 GLY A C 1
ATOM 1951 O O . GLY A 1 255 ? 7.861 8.079 10.186 1.00 78.62 255 GLY A O 1
ATOM 1952 N N . TRP A 1 256 ? 8.036 9.811 11.598 1.00 80.06 256 TRP A N 1
ATOM 1953 C CA . TRP A 1 256 ? 9.294 9.370 12.223 1.00 80.06 256 TRP A CA 1
ATOM 1954 C C . TRP A 1 256 ? 9.271 7.926 12.762 1.00 80.06 256 TRP A C 1
ATOM 1956 O O . TRP A 1 256 ? 10.273 7.230 12.702 1.00 80.06 256 TRP A O 1
ATOM 1966 N N . ARG A 1 257 ? 8.127 7.427 13.256 1.00 78.56 257 ARG A N 1
ATOM 1967 C CA . ARG A 1 257 ? 8.010 6.030 13.728 1.00 78.56 257 ARG A CA 1
ATOM 1968 C C . ARG A 1 257 ? 7.996 5.035 12.577 1.00 78.56 257 ARG A C 1
ATOM 1970 O O . ARG A 1 257 ? 8.425 3.893 12.733 1.00 78.56 257 ARG A O 1
ATOM 1977 N N . LEU A 1 258 ? 7.410 5.446 11.456 1.00 83.25 258 LEU A N 1
ATOM 1978 C CA . LEU A 1 258 ? 7.331 4.623 10.258 1.00 83.25 258 LEU A CA 1
ATOM 1979 C C . LEU A 1 258 ? 8.700 4.545 9.583 1.00 83.25 258 LEU A C 1
ATOM 1981 O O . LEU A 1 258 ? 9.088 3.459 9.170 1.00 83.25 258 LEU A O 1
ATOM 1985 N N . GLU A 1 259 ? 9.440 5.654 9.551 1.00 80.88 259 GLU A N 1
ATOM 1986 C CA . GLU A 1 259 ? 10.821 5.714 9.058 1.00 80.88 259 GLU A CA 1
ATOM 1987 C C . GLU A 1 259 ? 11.736 4.760 9.833 1.00 80.88 259 GLU A C 1
ATOM 1989 O O . GLU A 1 259 ? 12.344 3.891 9.212 1.00 80.88 259 GLU A O 1
ATOM 1994 N N . ASP A 1 260 ? 11.719 4.810 11.172 1.00 83.75 260 ASP A N 1
ATOM 1995 C CA . ASP A 1 260 ? 12.484 3.875 12.015 1.00 83.75 260 ASP A CA 1
ATOM 1996 C C . ASP A 1 260 ? 12.139 2.405 11.698 1.00 83.75 260 ASP A C 1
ATOM 1998 O O . ASP A 1 260 ? 13.011 1.546 11.593 1.00 83.75 260 ASP A O 1
ATOM 2002 N N . THR A 1 261 ? 10.850 2.109 11.489 1.00 82.44 261 THR A N 1
ATOM 2003 C CA . THR A 1 261 ? 10.386 0.747 11.171 1.00 82.44 261 THR A CA 1
ATOM 2004 C C . THR A 1 261 ? 10.866 0.281 9.792 1.00 82.44 261 THR A C 1
ATOM 2006 O O . THR A 1 261 ? 11.197 -0.892 9.614 1.00 82.44 261 THR A O 1
ATOM 2009 N N . ILE A 1 262 ? 10.874 1.174 8.799 1.00 81.94 262 ILE A N 1
ATOM 2010 C CA . ILE A 1 262 ? 11.364 0.872 7.449 1.00 81.94 262 ILE A CA 1
ATOM 2011 C C . ILE A 1 262 ? 12.881 0.673 7.475 1.00 81.94 262 ILE A C 1
ATOM 2013 O O . ILE A 1 262 ? 13.381 -0.236 6.812 1.00 81.94 262 ILE A O 1
ATOM 2017 N N . ASP A 1 263 ? 13.606 1.476 8.250 1.00 83.06 263 ASP A N 1
ATOM 2018 C CA . ASP A 1 263 ? 15.052 1.339 8.411 1.00 83.06 263 ASP A CA 1
ATOM 2019 C C . ASP A 1 263 ? 15.432 0.015 9.082 1.00 83.06 263 ASP A C 1
ATOM 2021 O O . ASP A 1 263 ? 16.326 -0.675 8.591 1.00 83.06 263 ASP A O 1
ATOM 2025 N N . ASP A 1 264 ? 14.686 -0.411 10.103 1.00 84.56 264 ASP A N 1
ATOM 2026 C CA . ASP A 1 264 ? 14.852 -1.724 10.740 1.00 84.56 264 ASP A CA 1
ATOM 2027 C C . ASP A 1 264 ? 14.559 -2.902 9.789 1.00 84.56 264 ASP A C 1
ATOM 2029 O O . ASP A 1 264 ? 15.045 -4.017 10.000 1.00 84.56 264 ASP A O 1
ATOM 2033 N N . ALA A 1 265 ? 13.760 -2.683 8.739 1.00 80.00 265 ALA A N 1
ATOM 2034 C CA . ALA A 1 265 ? 13.425 -3.703 7.746 1.00 80.00 265 ALA A CA 1
ATOM 2035 C C . ALA A 1 265 ? 14.485 -3.855 6.638 1.00 80.00 265 ALA A C 1
ATOM 2037 O O . ALA A 1 265 ? 14.437 -4.829 5.876 1.00 80.00 265 ALA A O 1
ATOM 2038 N N . LYS A 1 266 ? 15.440 -2.923 6.525 1.00 79.75 266 LYS A N 1
ATOM 2039 C CA . LYS A 1 266 ? 16.521 -3.003 5.534 1.00 79.75 266 LYS A CA 1
ATOM 2040 C C . LYS A 1 266 ? 17.531 -4.088 5.945 1.00 79.75 266 LYS A C 1
ATOM 2042 O O . LYS A 1 266 ? 17.861 -4.211 7.124 1.00 79.75 266 LYS A O 1
ATOM 2047 N N . PRO A 1 267 ? 18.034 -4.906 5.001 1.00 77.50 267 PRO A N 1
ATOM 2048 C CA . PRO A 1 267 ? 19.063 -5.893 5.317 1.00 77.50 267 PRO A CA 1
ATOM 2049 C C . PRO A 1 267 ? 20.335 -5.208 5.846 1.00 77.50 267 PRO A C 1
ATOM 2051 O O . PRO A 1 267 ? 20.752 -4.184 5.304 1.00 77.50 267 PRO A O 1
ATOM 2054 N N . LEU A 1 268 ? 20.924 -5.798 6.896 1.00 59.44 268 LEU A N 1
ATOM 2055 C CA . LEU A 1 268 ? 22.187 -5.375 7.524 1.00 59.44 268 LEU A CA 1
ATOM 2056 C C . LEU A 1 268 ? 23.392 -5.448 6.576 1.00 59.44 268 LEU A C 1
ATOM 2058 O O . LEU A 1 268 ? 23.455 -6.403 5.765 1.00 59.44 268 LEU A O 1
#

Organism: NCBI:txid163516

Sequence (268 aa):
HPPPHSHNNADHTTTVPVVATLSSHQSMAGWTPLSYPNPMHDPAHCRVPASFGSKICDPDELLTDQAMIEIAQMMEQFNSREVVLCSPMDEEKQPVTTINYNTNADAGSGTDTTAENVPLSAAAGDDGEQTVLPDDPTLVDDSNGDFENFIRSGEKHQEREREENNVTQAKVQVAVAVMRKMDVRAILNLAQYYEFEDISDAEDEAARYFAAYLRDVWDVGDGSCKSAGVLLFLSVDDSICYISPGTTIQPILSGWRLEDTIDDAKPL

Secondary structure (DSSP, 8-state):
-PPPP---------------------TTT-B-TTTSPPTTT-TTTTT--TT----EE-TT--S-HHHHHHHHHHHHHHHHH-EEEE---------------------------------------------PPPP-----------HHHHHHHHHHHHHHHHHTT--EEEE-EEEEEEES-B-HHHHHHHHT----SSHHHHHHHHHHHHHHHHHHHTT-SBTTBGGGEEEEEEETTTTEEEEEE-TTTTTTS-HHHHHHHHHHTS--

Radius of gyration: 30.67 Å; chains: 1; bounding box: 72×126×58 Å

pLDDT: mean 74.78, std 19.97, range [32.69, 98.19]